Protein AF-A0A8D8FQV6-F1 (afdb_monomer_lite)

Radius of gyration: 45.79 Å; chains: 1; bounding box: 88×71×132 Å

Sequence (223 aa):
MMVTGAILDDPDGSGSPSPAPSSCGSTSSTPKREHPSPTEQEISVGKPPAKPTPNEPGLDPQNPRLLSSLYNFLVIVSIFLVGFAAFRNTLTWHLQRFWGASGDFWQAHWDRFIDFTGEDPATLWVLSTTIFTIFVYWFFGGIYTVFDLTCKPACIRRYKMQPGTNEPVDRTRLAKVIAQVLMNQTVIGIPMAVFMYQAMRFRGLNDLRELPTFHWVLAELAF

Structure (mmCIF, N/CA/C/O backbone):
data_AF-A0A8D8FQV6-F1
#
_entry.id   AF-A0A8D8FQV6-F1
#
loop_
_atom_site.group_PDB
_atom_site.id
_atom_site.type_symbol
_atom_site.label_atom_id
_atom_site.label_alt_id
_atom_site.label_comp_id
_atom_site.label_asym_id
_atom_site.label_entity_id
_atom_site.label_seq_id
_atom_site.pdbx_PDB_ins_code
_atom_site.Cartn_x
_atom_site.Cartn_y
_atom_site.Cartn_z
_atom_site.occupancy
_atom_site.B_iso_or_equiv
_atom_site.auth_seq_id
_atom_site.auth_comp_id
_atom_site.auth_asym_id
_atom_site.auth_atom_id
_atom_site.pdbx_PDB_model_num
ATOM 1 N N . MET A 1 1 ? 37.335 29.876 46.971 1.00 40.28 1 MET A N 1
ATOM 2 C CA . MET A 1 1 ? 38.414 2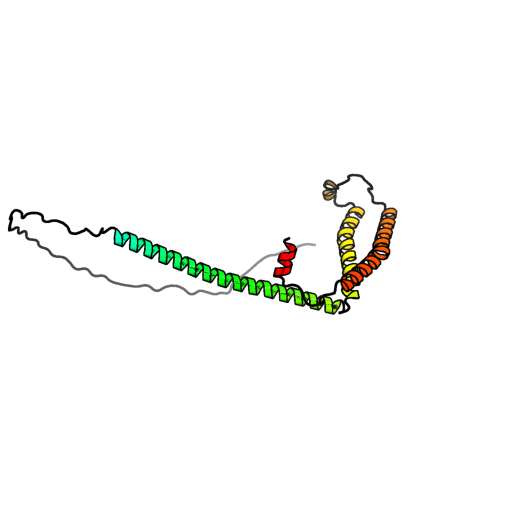9.533 46.016 1.00 40.28 1 MET A CA 1
ATOM 3 C C . MET A 1 1 ? 37.733 29.356 44.659 1.00 40.28 1 MET A C 1
ATOM 5 O O . MET A 1 1 ? 36.733 28.655 44.642 1.00 40.28 1 MET A O 1
ATOM 9 N N . MET A 1 2 ? 37.961 30.202 43.641 1.00 37.91 2 MET A N 1
ATOM 10 C CA . MET A 1 2 ? 39.208 30.483 42.868 1.00 37.91 2 MET A CA 1
ATOM 11 C C . MET A 1 2 ? 39.451 29.375 41.805 1.00 37.91 2 MET A C 1
ATOM 13 O O . MET A 1 2 ? 39.312 28.219 42.182 1.00 37.91 2 MET A O 1
ATOM 17 N N . VAL A 1 3 ? 39.614 29.597 40.478 1.00 36.97 3 VAL A N 1
ATOM 18 C CA . VAL A 1 3 ? 40.472 30.524 39.662 1.00 36.97 3 VAL A CA 1
ATOM 19 C C . VAL A 1 3 ? 41.934 30.028 39.614 1.00 36.97 3 VAL A C 1
ATOM 21 O O . VAL A 1 3 ? 42.458 29.755 40.688 1.00 36.97 3 VAL A O 1
ATOM 24 N N . THR A 1 4 ? 42.656 29.872 38.483 1.00 36.03 4 THR A N 1
ATOM 25 C CA . THR A 1 4 ? 42.509 30.203 37.018 1.00 36.03 4 THR A CA 1
ATOM 26 C C . THR A 1 4 ? 42.822 28.948 36.138 1.00 36.03 4 THR A C 1
ATOM 28 O O . THR A 1 4 ? 43.033 27.882 36.702 1.00 36.03 4 THR A O 1
ATOM 31 N N . GLY A 1 5 ? 42.886 28.921 34.787 1.00 35.47 5 GLY A N 1
ATOM 32 C CA . GLY A 1 5 ? 42.559 29.904 33.727 1.00 35.47 5 GLY A CA 1
ATOM 33 C C . GLY A 1 5 ? 43.711 30.335 32.775 1.00 35.47 5 GLY A C 1
ATOM 34 O O . GLY A 1 5 ? 44.211 31.441 32.949 1.00 35.47 5 GLY A O 1
ATOM 35 N N . ALA A 1 6 ? 44.086 29.517 31.771 1.00 37.53 6 ALA A N 1
ATOM 36 C CA . ALA A 1 6 ? 45.013 29.804 30.637 1.00 37.53 6 ALA A CA 1
ATOM 37 C C . ALA A 1 6 ? 44.835 28.721 29.523 1.00 37.53 6 ALA A C 1
ATOM 39 O O . ALA A 1 6 ? 44.317 27.659 29.866 1.00 37.53 6 ALA A O 1
ATOM 40 N N . ILE A 1 7 ? 45.105 28.853 28.205 1.00 39.28 7 ILE A N 1
ATOM 41 C CA . ILE A 1 7 ? 45.823 29.807 27.303 1.00 39.28 7 ILE A CA 1
ATOM 42 C C . ILE A 1 7 ? 47.330 29.501 27.066 1.00 39.28 7 ILE A C 1
ATOM 44 O O . ILE A 1 7 ? 48.019 29.103 28.000 1.00 39.28 7 ILE A O 1
ATOM 48 N N . LEU A 1 8 ? 47.788 29.753 25.819 1.00 41.66 8 LEU A N 1
ATOM 49 C CA . LEU A 1 8 ? 49.068 29.440 25.130 1.00 41.66 8 LEU A CA 1
ATOM 50 C C . LEU A 1 8 ? 49.178 27.990 24.592 1.00 41.66 8 LEU A C 1
ATOM 52 O O . LEU A 1 8 ? 48.755 27.064 25.280 1.00 41.66 8 LEU A O 1
ATOM 56 N N . ASP A 1 9 ? 49.480 27.725 23.304 1.00 35.62 9 ASP A N 1
ATOM 57 C CA . ASP A 1 9 ? 50.634 28.079 22.419 1.00 35.62 9 ASP A CA 1
ATOM 58 C C . ASP A 1 9 ? 51.898 27.232 22.778 1.00 35.62 9 ASP A C 1
ATOM 60 O O . ASP A 1 9 ? 52.107 26.936 23.952 1.00 35.62 9 ASP A O 1
ATOM 64 N N . ASP A 1 10 ? 52.780 26.749 21.880 1.00 45.38 10 ASP A N 1
ATOM 65 C CA . ASP A 1 10 ? 53.044 27.138 20.474 1.00 45.38 10 ASP A CA 1
ATOM 66 C C . ASP A 1 10 ? 53.423 25.932 19.516 1.00 45.38 10 ASP A C 1
ATOM 68 O O . ASP A 1 10 ? 52.547 25.085 19.329 1.00 45.38 10 ASP A O 1
ATOM 72 N N . PRO A 1 11 ? 54.619 25.754 18.880 1.00 52.97 11 PRO A N 1
ATOM 73 C CA . PRO A 1 11 ? 54.749 25.811 17.406 1.00 52.97 11 PRO A CA 1
ATOM 74 C C . PRO A 1 11 ? 55.390 24.596 16.662 1.00 52.97 11 PRO A C 1
ATOM 76 O O . PRO A 1 11 ? 55.858 23.629 17.259 1.00 52.97 11 PRO A O 1
ATOM 79 N N . ASP A 1 12 ? 55.521 24.774 15.332 1.00 36.44 12 ASP A N 1
ATOM 80 C CA . ASP A 1 12 ? 56.576 24.274 14.410 1.00 36.44 12 ASP A CA 1
ATOM 81 C C . ASP A 1 12 ? 56.602 22.825 13.854 1.00 36.44 12 ASP A C 1
ATOM 83 O O . ASP A 1 12 ? 56.152 21.858 14.461 1.00 36.44 12 ASP A O 1
ATOM 87 N N . GLY A 1 13 ? 57.212 22.695 12.656 1.00 37.16 13 GLY A N 1
ATOM 88 C CA . GLY A 1 13 ? 57.553 21.426 11.972 1.00 37.16 13 GLY A CA 1
ATOM 89 C C . GLY A 1 13 ? 56.746 21.139 10.690 1.00 37.16 13 GLY A C 1
ATOM 90 O O . GLY A 1 13 ? 55.826 20.333 10.709 1.00 37.16 13 GLY A O 1
ATOM 91 N N . SER A 1 14 ? 56.905 21.900 9.598 1.00 38.16 14 SER A N 1
ATOM 92 C CA . SER A 1 14 ? 57.911 21.708 8.521 1.00 38.16 14 SER A CA 1
ATOM 93 C C . SER A 1 14 ? 57.764 20.398 7.707 1.00 38.16 14 SER A C 1
ATOM 95 O O . SER A 1 14 ? 57.524 19.330 8.254 1.00 38.16 14 SER A O 1
ATOM 97 N N . GLY A 1 15 ? 57.887 20.382 6.374 1.00 34.19 15 GLY A N 1
ATOM 98 C CA . GLY A 1 15 ? 58.073 21.453 5.381 1.00 34.19 15 GLY A CA 1
ATOM 99 C C . GLY A 1 15 ? 57.537 20.983 4.012 1.00 34.19 15 GLY A C 1
ATOM 100 O O . GLY A 1 15 ? 57.241 19.808 3.839 1.00 34.19 15 GLY A O 1
ATOM 101 N N . SER A 1 16 ? 57.272 21.841 3.028 1.00 46.06 16 SER A N 1
ATOM 102 C CA . SER A 1 16 ? 58.219 22.607 2.189 1.00 46.06 16 SER A CA 1
ATOM 103 C C . SER A 1 16 ? 58.037 22.180 0.713 1.00 46.06 16 SER A C 1
ATOM 105 O O . SER A 1 16 ? 57.438 21.135 0.461 1.00 46.06 16 SER A O 1
ATOM 107 N N . PRO A 1 17 ? 58.421 23.006 -0.280 1.00 50.81 17 PRO A N 1
ATOM 108 C CA . PRO A 1 17 ? 57.677 23.060 -1.542 1.00 50.81 17 PRO A CA 1
ATOM 109 C C . PRO A 1 17 ? 58.376 22.373 -2.727 1.00 50.81 17 PRO A C 1
ATOM 111 O O . PRO A 1 17 ? 59.484 21.852 -2.624 1.00 50.81 17 PRO A O 1
ATOM 114 N N . SER A 1 18 ? 57.751 22.442 -3.906 1.00 37.38 18 SER A N 1
ATOM 115 C CA . SER A 1 18 ? 58.441 22.272 -5.191 1.00 37.38 18 SER A CA 1
ATOM 116 C C . SER A 1 18 ? 57.922 23.256 -6.249 1.00 37.38 18 SER A C 1
ATOM 118 O O . SER A 1 18 ? 56.789 23.725 -6.113 1.00 37.38 18 SER A O 1
ATOM 120 N N . PRO A 1 19 ? 58.744 23.645 -7.247 1.00 45.31 19 PRO A N 1
ATOM 121 C CA . PRO A 1 19 ? 58.607 24.967 -7.852 1.00 45.31 19 PRO A CA 1
ATOM 122 C C . PRO A 1 19 ? 58.506 24.957 -9.393 1.00 45.31 19 PRO A C 1
ATOM 124 O O . PRO A 1 19 ? 58.661 23.937 -10.060 1.00 45.31 19 PRO A O 1
ATOM 127 N N . ALA A 1 20 ? 58.308 26.145 -9.965 1.00 44.22 20 ALA A N 1
ATOM 128 C CA . ALA A 1 20 ? 58.740 26.469 -11.330 1.00 44.22 20 ALA A CA 1
ATOM 129 C C . ALA A 1 20 ? 60.285 26.691 -11.354 1.00 44.22 20 ALA A C 1
ATOM 131 O O . ALA A 1 20 ? 60.877 26.740 -10.273 1.00 44.22 20 ALA A O 1
ATOM 132 N N . PRO A 1 21 ? 60.971 26.908 -12.501 1.00 55.75 21 PRO A N 1
ATOM 133 C CA . PRO A 1 21 ? 60.459 27.083 -13.865 1.00 55.75 21 PRO A CA 1
ATOM 134 C C . PRO A 1 21 ? 61.246 26.288 -14.937 1.00 55.75 21 PRO A C 1
ATOM 136 O O . PRO A 1 21 ? 62.153 25.517 -14.642 1.00 55.75 21 PRO A O 1
ATOM 139 N N . SER A 1 22 ? 60.976 26.564 -16.215 1.00 36.09 22 SER A N 1
ATOM 140 C CA . SER A 1 22 ? 62.019 26.586 -17.257 1.00 36.09 22 SER A CA 1
ATOM 141 C C . SER A 1 22 ? 61.668 27.612 -18.346 1.00 36.09 22 SER A C 1
ATOM 143 O O . SER A 1 22 ? 60.501 27.958 -18.530 1.00 36.09 22 SER A O 1
ATOM 145 N N . SER A 1 23 ? 62.688 28.177 -18.995 1.00 35.12 23 SER A N 1
ATOM 146 C CA . SER A 1 23 ? 62.587 29.279 -19.966 1.00 35.12 23 SER A CA 1
ATOM 147 C C . SER A 1 23 ? 63.670 29.151 -21.059 1.00 35.12 23 SER A C 1
ATOM 149 O O . SER A 1 23 ? 64.340 28.122 -21.119 1.00 35.12 23 SER A O 1
ATOM 151 N N . CYS A 1 24 ? 63.840 30.196 -21.891 1.00 29.34 24 CYS A N 1
ATOM 152 C CA . CYS A 1 24 ? 64.585 30.236 -23.170 1.00 29.34 24 CYS A CA 1
ATOM 153 C C . CYS A 1 24 ? 63.812 29.583 -24.338 1.00 29.34 24 CYS A C 1
ATOM 155 O O . CYS A 1 24 ? 63.027 28.667 -24.131 1.00 29.34 24 CYS A O 1
ATOM 157 N N . GLY A 1 25 ? 63.936 30.018 -25.596 1.00 29.38 25 GLY A N 1
ATOM 158 C CA . GLY A 1 25 ? 64.897 30.935 -26.242 1.00 29.38 25 GLY A CA 1
ATOM 159 C C . GLY A 1 25 ? 65.331 30.309 -27.585 1.00 29.38 25 GLY A C 1
ATOM 160 O O . GLY A 1 25 ? 65.275 29.092 -27.710 1.00 29.38 25 GLY A O 1
ATOM 161 N N . SER A 1 26 ? 65.732 31.014 -28.646 1.00 33.22 26 SER A N 1
ATOM 162 C CA . SER A 1 26 ? 66.095 32.432 -28.826 1.00 33.22 26 SER A CA 1
ATOM 163 C C . SER A 1 26 ? 66.052 32.803 -30.331 1.00 33.22 26 SER A C 1
ATOM 165 O O . SER A 1 26 ? 65.791 31.936 -31.156 1.00 33.22 26 SER A O 1
ATOM 167 N N . THR A 1 27 ? 66.399 34.056 -30.686 1.00 30.81 27 THR A N 1
ATOM 168 C CA . THR A 1 27 ? 66.979 34.504 -31.992 1.00 30.81 27 THR A CA 1
ATOM 169 C C . THR A 1 27 ? 66.240 34.143 -33.306 1.00 30.81 27 THR A C 1
ATOM 171 O O . THR A 1 27 ? 66.218 32.993 -33.717 1.00 30.81 27 THR A O 1
ATOM 174 N N . SER A 1 28 ? 65.587 35.058 -34.037 1.00 32.31 28 SER A N 1
ATOM 175 C CA . SER A 1 28 ? 66.088 36.250 -34.772 1.00 32.31 28 SER A CA 1
ATOM 176 C C . SER A 1 28 ? 66.861 35.980 -36.079 1.00 32.31 28 SER A C 1
ATOM 178 O O . SER A 1 28 ? 67.975 35.465 -36.036 1.00 32.31 28 SER A O 1
ATOM 180 N N . SER A 1 29 ? 66.364 36.491 -37.214 1.00 34.41 29 SER A N 1
ATOM 181 C CA . SER A 1 29 ? 67.170 37.235 -38.211 1.00 34.41 29 SER A CA 1
ATOM 182 C C . SER A 1 29 ? 66.314 37.793 -39.362 1.00 34.41 29 SER A C 1
ATOM 184 O O . SER A 1 29 ? 65.344 37.175 -39.789 1.00 34.41 29 SER A O 1
ATOM 186 N N . THR A 1 30 ? 66.713 38.959 -39.882 1.00 38.25 30 THR A N 1
ATOM 187 C CA . THR A 1 30 ? 66.175 39.582 -41.105 1.00 38.25 30 THR A CA 1
ATOM 188 C C . THR A 1 30 ? 67.346 40.015 -41.988 1.00 38.25 30 THR A C 1
ATOM 190 O O . THR A 1 30 ? 68.279 40.641 -41.482 1.00 38.25 30 THR A O 1
ATOM 193 N N . PRO A 1 31 ? 67.299 39.751 -43.302 1.00 43.22 31 PRO A N 1
ATOM 194 C CA . PRO A 1 31 ? 67.762 40.731 -44.300 1.00 43.22 31 PRO A CA 1
ATOM 195 C C . PRO A 1 31 ? 66.613 41.088 -45.275 1.00 43.22 31 PRO A C 1
ATOM 197 O O . PRO A 1 31 ? 65.831 40.226 -45.652 1.00 43.22 31 PRO A O 1
ATOM 200 N N . LYS A 1 32 ? 66.338 42.361 -45.598 1.00 31.64 32 LYS A N 1
ATOM 201 C CA . LYS A 1 32 ? 67.131 43.284 -46.447 1.00 31.64 32 LYS A CA 1
ATOM 202 C C . LYS A 1 32 ? 67.082 42.833 -47.929 1.00 31.64 32 LYS A C 1
ATOM 204 O O . LYS A 1 32 ? 67.840 41.952 -48.301 1.00 31.64 32 LYS A O 1
ATOM 209 N N . ARG A 1 33 ? 66.081 43.233 -48.733 1.00 35.75 33 ARG A N 1
ATOM 210 C CA . ARG A 1 33 ? 65.780 44.573 -49.322 1.00 35.75 33 ARG A CA 1
ATOM 211 C C . ARG A 1 33 ? 66.615 44.872 -50.573 1.00 35.75 33 ARG A C 1
ATOM 213 O O . ARG A 1 33 ? 67.748 45.305 -50.407 1.00 35.75 33 ARG A O 1
ATOM 220 N N . GLU A 1 34 ? 65.988 44.847 -51.756 1.00 29.67 34 GLU A N 1
ATOM 221 C CA . GLU A 1 34 ? 66.308 45.792 -52.843 1.00 29.67 34 GLU A CA 1
ATOM 222 C C . GLU A 1 34 ? 65.187 45.946 -53.896 1.00 29.67 34 GLU A C 1
ATOM 224 O O . GLU A 1 34 ? 64.190 45.227 -53.870 1.00 29.67 34 GLU A O 1
ATOM 229 N N . HIS A 1 35 ? 65.333 46.965 -54.748 1.00 35.72 35 HIS A N 1
ATOM 230 C CA . HIS A 1 35 ? 64.436 47.415 -55.834 1.00 35.72 35 HIS A CA 1
ATOM 231 C C . HIS A 1 35 ? 65.187 47.197 -57.182 1.00 35.72 35 HIS A C 1
ATOM 233 O O . HIS A 1 35 ? 66.391 46.939 -57.116 1.00 35.72 35 HIS A O 1
ATOM 239 N N . PRO A 1 36 ? 64.574 47.288 -58.387 1.00 41.97 36 PRO A N 1
ATOM 240 C CA . PRO A 1 36 ? 63.933 48.516 -58.881 1.00 41.97 36 PRO A CA 1
ATOM 241 C C . PRO A 1 36 ? 62.647 48.282 -59.712 1.00 41.97 36 PRO A C 1
ATOM 243 O O . PRO A 1 36 ? 62.129 47.173 -59.794 1.00 41.97 36 PRO A O 1
ATOM 246 N N . SER A 1 37 ? 62.117 49.356 -60.304 1.00 34.22 37 SER A N 1
ATOM 247 C CA . SER A 1 37 ? 61.181 49.319 -61.443 1.00 34.22 37 SER A CA 1
ATOM 248 C C . SER A 1 37 ? 61.975 49.456 -62.757 1.00 34.22 37 SER A C 1
ATOM 250 O O . SER A 1 37 ? 63.126 49.901 -62.715 1.00 34.22 37 SER A O 1
ATOM 252 N N . PRO A 1 38 ? 61.391 49.104 -63.915 1.00 43.00 38 PRO A N 1
ATOM 253 C CA . PRO A 1 38 ? 61.038 50.210 -64.813 1.00 43.00 38 PRO A CA 1
ATOM 254 C C . PRO A 1 38 ? 59.663 50.077 -65.491 1.00 43.00 38 PRO A C 1
ATOM 256 O O . PRO A 1 38 ? 59.042 49.016 -65.522 1.00 43.00 38 PRO A O 1
ATOM 259 N N . THR A 1 39 ? 59.215 51.201 -66.049 1.00 35.44 39 THR A N 1
ATOM 260 C CA . THR A 1 39 ? 58.063 51.333 -66.949 1.00 35.44 39 THR A CA 1
ATOM 261 C C . THR A 1 39 ? 58.392 50.813 -68.344 1.00 35.44 39 THR A C 1
ATOM 263 O O . THR A 1 39 ? 59.415 51.210 -68.891 1.00 35.44 39 THR A O 1
ATOM 266 N N . GLU A 1 40 ? 57.459 50.106 -68.983 1.00 33.12 40 GLU A N 1
ATOM 267 C CA . GLU A 1 40 ? 57.274 50.213 -70.435 1.00 33.12 40 GLU A CA 1
ATOM 268 C C . GLU A 1 40 ? 55.803 49.984 -70.817 1.00 33.12 40 GLU A C 1
ATOM 270 O O . GLU A 1 40 ? 55.112 49.149 -70.231 1.00 33.12 40 GLU A O 1
ATOM 275 N N . GLN A 1 41 ? 55.307 50.777 -71.769 1.00 34.03 41 GLN A N 1
ATOM 276 C CA . GLN A 1 41 ? 54.004 50.602 -72.412 1.00 34.03 41 GLN A CA 1
ATOM 277 C C . GLN A 1 41 ? 54.260 50.327 -73.891 1.00 34.03 41 GLN A C 1
ATOM 279 O O . GLN A 1 41 ? 54.971 51.106 -74.519 1.00 34.03 41 GLN A O 1
ATOM 284 N N . GLU A 1 42 ? 53.599 49.333 -74.481 1.00 32.03 42 GLU A N 1
ATOM 285 C CA . GLU A 1 42 ? 53.399 49.333 -75.933 1.00 32.03 42 GLU A CA 1
ATOM 286 C C . GLU A 1 42 ? 52.012 48.814 -76.329 1.00 32.03 42 GLU A C 1
ATOM 288 O O . GLU A 1 42 ? 51.279 48.246 -75.517 1.00 32.03 42 GLU A O 1
ATOM 293 N N . ILE A 1 43 ? 51.605 49.123 -77.563 1.00 40.09 43 ILE A N 1
ATOM 294 C CA . ILE A 1 43 ? 50.199 49.204 -77.974 1.00 40.09 43 ILE A CA 1
ATOM 295 C C . ILE A 1 43 ? 49.938 48.270 -79.158 1.00 40.09 43 ILE A C 1
ATOM 297 O O . ILE A 1 43 ? 50.398 48.520 -80.269 1.00 40.09 43 ILE A O 1
ATOM 301 N N . SER A 1 44 ? 49.131 47.226 -78.950 1.00 31.59 44 SER A N 1
ATOM 302 C CA . SER A 1 44 ? 48.627 46.352 -80.020 1.00 31.59 44 SER A CA 1
ATOM 303 C C . SER A 1 44 ? 47.421 45.535 -79.528 1.00 31.59 44 SER A C 1
ATOM 305 O O . SER A 1 44 ? 47.465 45.008 -78.422 1.00 31.59 44 SER A O 1
ATOM 307 N N . VAL A 1 45 ? 46.304 45.381 -80.249 1.00 38.44 45 VAL A N 1
ATOM 308 C CA . VAL A 1 45 ? 45.827 46.067 -81.466 1.00 38.44 45 VAL A CA 1
ATOM 309 C C . VAL A 1 45 ? 44.292 46.130 -81.402 1.00 38.44 45 VAL A C 1
ATOM 311 O O . VAL A 1 45 ? 43.650 45.198 -80.920 1.00 38.44 45 VAL A O 1
ATOM 314 N N . GLY A 1 46 ? 43.678 47.203 -81.908 1.00 40.50 46 GLY A N 1
ATOM 315 C CA . GLY A 1 46 ? 42.216 47.295 -82.018 1.00 40.50 46 GLY A CA 1
ATOM 316 C C . GLY A 1 46 ? 41.690 46.733 -83.343 1.00 40.50 46 GLY A C 1
ATOM 317 O O . GLY A 1 46 ? 42.189 47.105 -84.405 1.00 40.50 46 GLY A O 1
ATOM 318 N N . LYS A 1 47 ? 40.640 45.897 -83.311 1.00 34.12 47 LYS A N 1
ATOM 319 C CA . LYS A 1 47 ? 39.849 45.547 -84.507 1.00 34.12 47 LYS A CA 1
ATOM 320 C C . LYS A 1 47 ? 38.341 45.440 -84.175 1.00 34.12 47 LYS A C 1
ATOM 322 O O . LYS A 1 47 ? 38.008 44.804 -83.177 1.00 34.12 47 LYS A O 1
ATOM 327 N N . PRO A 1 48 ? 37.440 46.082 -84.952 1.00 46.06 48 PRO A N 1
ATOM 328 C CA . PRO A 1 48 ? 36.011 46.233 -84.621 1.00 46.06 48 PRO A CA 1
ATOM 329 C C . PRO A 1 48 ? 35.149 45.000 -85.023 1.00 46.06 48 PRO A C 1
ATOM 331 O O . PRO A 1 48 ? 35.691 44.043 -85.579 1.00 46.06 48 PRO A O 1
ATOM 334 N N . PRO A 1 49 ? 33.837 44.956 -84.687 1.00 52.72 49 PRO A N 1
ATOM 335 C CA . PRO A 1 49 ? 33.177 43.717 -84.253 1.00 52.72 49 PRO A CA 1
ATOM 336 C C . PRO A 1 49 ? 32.551 42.853 -85.359 1.00 52.72 49 PRO A C 1
ATOM 338 O O . PRO A 1 49 ? 32.214 43.325 -86.445 1.00 52.72 49 PRO A O 1
ATOM 341 N N . ALA A 1 50 ? 32.299 41.585 -85.015 1.00 39.28 50 ALA A N 1
ATOM 342 C CA . ALA A 1 50 ? 31.487 40.640 -85.782 1.00 39.28 50 ALA A CA 1
ATOM 343 C C . ALA A 1 50 ? 30.102 40.413 -85.131 1.00 39.28 50 ALA A C 1
ATOM 345 O O . ALA A 1 50 ? 29.907 40.678 -83.946 1.00 39.28 50 ALA A O 1
ATOM 346 N N . LYS A 1 51 ? 29.130 39.971 -85.940 1.00 38.22 51 LYS A N 1
ATOM 347 C CA . LYS A 1 51 ? 27.687 39.917 -85.622 1.00 38.22 51 LYS A CA 1
ATOM 348 C C . LYS A 1 51 ? 27.308 38.961 -84.472 1.00 38.22 51 LYS A C 1
ATOM 350 O O . LYS A 1 51 ? 27.999 37.968 -84.265 1.00 38.22 51 LYS A O 1
ATOM 355 N N . PRO A 1 52 ? 26.154 39.188 -83.808 1.00 56.78 52 PRO A N 1
ATOM 356 C CA . PRO A 1 52 ? 25.565 38.218 -82.888 1.00 56.78 52 PRO A CA 1
ATOM 357 C C . PRO A 1 52 ? 24.962 37.015 -83.631 1.00 56.78 52 PRO A C 1
ATOM 359 O O . PRO A 1 52 ? 24.371 37.166 -84.703 1.00 56.78 52 PRO A O 1
ATOM 362 N N . THR A 1 53 ? 25.020 35.843 -82.999 1.00 46.09 53 THR A N 1
ATOM 363 C CA . THR A 1 53 ? 24.207 34.657 -83.323 1.00 46.09 53 THR A CA 1
ATOM 364 C C . THR A 1 53 ? 23.603 34.076 -82.036 1.00 46.09 53 THR A C 1
ATOM 366 O O . THR A 1 53 ? 24.207 34.256 -80.978 1.00 46.09 53 THR A O 1
ATOM 369 N N . PRO A 1 54 ? 22.414 33.441 -82.076 1.00 59.28 54 PRO A N 1
ATOM 370 C CA . PRO A 1 54 ? 21.592 33.262 -80.878 1.00 59.28 54 PRO A CA 1
ATOM 371 C C . PRO A 1 54 ? 21.503 31.806 -80.380 1.00 59.28 54 PRO A C 1
ATOM 373 O O . PRO A 1 54 ? 21.861 30.873 -81.091 1.00 59.28 54 PRO A O 1
ATOM 376 N N . ASN A 1 55 ? 20.888 31.645 -79.201 1.00 51.03 55 ASN A N 1
ATOM 377 C CA . ASN A 1 55 ? 20.357 30.392 -78.639 1.00 51.03 55 ASN A CA 1
ATOM 378 C C . ASN A 1 55 ? 21.370 29.366 -78.091 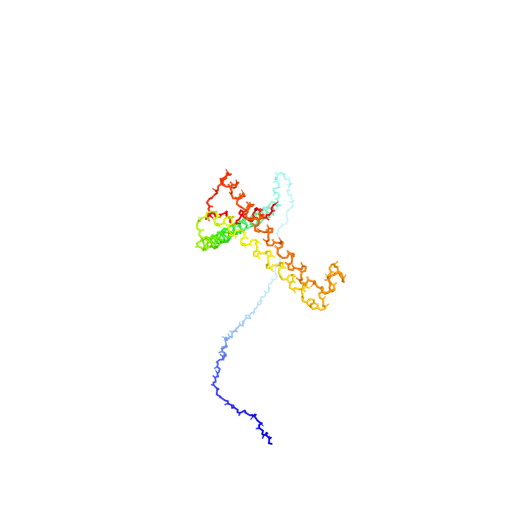1.00 51.03 55 ASN A C 1
ATOM 380 O O . ASN A 1 55 ? 21.358 28.207 -78.494 1.00 51.03 55 ASN A O 1
ATOM 384 N N . GLU A 1 56 ? 22.119 29.751 -77.057 1.00 48.66 56 GLU A N 1
ATOM 385 C CA . GLU A 1 56 ? 22.414 28.821 -75.954 1.00 48.66 56 GLU A CA 1
ATOM 386 C C . GLU A 1 56 ? 21.304 28.975 -74.892 1.00 48.66 56 GLU A C 1
ATOM 388 O O . GLU A 1 56 ? 21.056 30.106 -74.453 1.00 48.66 56 GLU A O 1
ATOM 393 N N . PRO A 1 57 ? 20.610 27.904 -74.462 1.00 46.81 57 PRO A N 1
ATOM 394 C CA . PRO A 1 57 ? 19.690 27.973 -73.333 1.00 46.81 57 PRO A CA 1
ATOM 395 C C . PRO A 1 57 ? 20.509 28.074 -72.041 1.00 46.81 57 PRO A C 1
ATOM 397 O O . PRO A 1 57 ? 20.961 27.067 -71.499 1.00 46.81 57 PRO A O 1
ATOM 400 N N . GLY A 1 58 ? 20.728 29.303 -71.566 1.00 44.62 58 GLY A N 1
ATOM 401 C CA . GLY A 1 58 ? 21.538 29.579 -70.381 1.00 44.62 58 GLY A CA 1
ATOM 402 C C . GLY A 1 58 ? 21.045 28.808 -69.156 1.00 44.62 58 GLY A C 1
ATOM 403 O O . GLY A 1 58 ? 20.041 29.174 -68.553 1.00 44.62 58 GLY A O 1
ATOM 404 N N . LEU A 1 59 ? 21.760 27.744 -68.786 1.00 54.28 59 LEU A N 1
ATOM 405 C CA . LEU A 1 59 ? 21.446 26.948 -67.607 1.00 54.28 59 LEU A CA 1
ATOM 406 C C . LEU A 1 59 ? 21.798 27.773 -66.361 1.00 54.28 59 LEU A C 1
ATOM 408 O O . LEU A 1 59 ? 22.976 27.967 -66.058 1.00 54.28 59 LEU A O 1
ATOM 412 N N . ASP A 1 60 ? 20.784 28.300 -65.671 1.00 57.69 60 ASP A N 1
ATOM 413 C CA . ASP A 1 60 ? 20.978 29.341 -64.659 1.00 57.69 60 ASP A CA 1
ATOM 414 C C . ASP A 1 60 ? 22.041 28.972 -63.600 1.00 57.69 60 ASP A C 1
ATOM 416 O O . ASP A 1 60 ? 21.902 27.949 -62.909 1.00 57.69 60 ASP A O 1
ATOM 420 N N . PRO A 1 61 ? 23.048 29.839 -63.348 1.00 57.06 61 PRO A N 1
ATOM 421 C CA . PRO A 1 61 ? 24.058 29.634 -62.302 1.00 57.06 61 PRO A CA 1
ATOM 422 C C . PRO A 1 61 ? 23.491 29.755 -60.869 1.00 57.06 61 PRO A C 1
ATOM 424 O O . PRO A 1 61 ? 24.235 29.777 -59.888 1.00 57.06 61 PRO A O 1
ATOM 427 N N . GLN A 1 62 ? 22.163 29.804 -60.729 1.00 56.09 62 GLN A N 1
ATOM 428 C CA . GLN A 1 62 ? 21.424 29.714 -59.472 1.00 56.09 62 GLN A CA 1
ATOM 429 C C . GLN A 1 62 ? 21.423 28.282 -58.896 1.00 56.09 62 GLN A C 1
ATOM 431 O O . GLN A 1 62 ? 21.481 28.110 -57.675 1.00 56.09 62 GLN A O 1
ATOM 436 N N . ASN A 1 63 ? 21.436 27.259 -59.761 1.00 63.72 63 ASN A N 1
ATOM 437 C CA . ASN A 1 63 ? 21.382 25.837 -59.397 1.00 63.72 63 ASN A CA 1
ATOM 438 C C . ASN A 1 63 ? 22.381 25.379 -58.305 1.00 63.72 63 ASN A C 1
ATOM 440 O O . ASN A 1 63 ? 21.932 24.760 -57.336 1.00 63.72 63 ASN A O 1
ATOM 444 N N . PRO A 1 64 ? 23.698 25.686 -58.356 1.00 74.44 64 PRO A N 1
ATOM 445 C CA . PRO A 1 64 ? 24.639 25.232 -57.325 1.00 74.44 64 PRO A CA 1
ATOM 446 C C . PRO A 1 64 ? 24.315 25.759 -55.919 1.00 74.44 64 PRO A C 1
ATOM 448 O O . PRO A 1 64 ? 24.548 25.057 -54.939 1.00 74.44 64 PRO A O 1
ATOM 451 N N . ARG A 1 65 ? 23.732 26.961 -55.787 1.00 80.88 65 ARG A N 1
ATOM 452 C CA . ARG A 1 65 ? 23.353 27.511 -54.471 1.00 80.88 65 ARG A CA 1
ATOM 453 C C . ARG A 1 65 ? 22.193 26.735 -53.845 1.00 80.88 65 ARG A C 1
ATOM 455 O O . ARG A 1 65 ? 22.208 26.490 -52.640 1.00 80.88 65 ARG A O 1
ATOM 462 N N . LEU A 1 66 ? 21.223 26.323 -54.664 1.00 83.75 66 LEU A N 1
ATOM 463 C CA . LEU A 1 66 ? 20.093 25.503 -54.225 1.00 83.75 66 LEU A CA 1
ATOM 464 C C . LEU A 1 66 ? 20.554 24.093 -53.837 1.00 83.75 66 LEU A C 1
ATOM 466 O O . LEU A 1 66 ? 20.184 23.612 -52.770 1.00 83.75 66 LEU A O 1
ATOM 470 N N . LEU A 1 67 ? 21.430 23.470 -54.633 1.00 84.38 67 LEU A N 1
ATOM 471 C CA . LEU A 1 67 ? 21.992 22.151 -54.322 1.00 84.38 67 LEU A CA 1
ATOM 472 C C . LEU A 1 67 ? 22.812 22.152 -53.021 1.00 84.38 67 LEU A C 1
ATOM 474 O O . LEU A 1 67 ? 22.621 21.264 -52.194 1.00 84.38 67 LEU A O 1
ATOM 478 N N . SER A 1 68 ? 23.643 23.171 -52.774 1.00 88.38 68 SER A N 1
ATOM 479 C CA . SER A 1 68 ? 24.356 23.315 -51.492 1.00 88.38 68 SER A CA 1
ATOM 480 C C . SER A 1 68 ? 23.408 23.528 -50.306 1.00 88.38 68 SER A C 1
ATOM 482 O O . SER A 1 68 ? 23.643 22.994 -49.223 1.00 88.38 68 SER A O 1
ATOM 484 N N . SER A 1 69 ? 22.318 24.283 -50.491 1.00 91.00 69 SER A N 1
ATOM 485 C CA . SER A 1 69 ? 21.299 24.481 -49.451 1.00 91.00 69 SER A CA 1
ATOM 486 C C . SER A 1 69 ? 20.556 23.180 -49.126 1.00 91.00 69 SER A C 1
ATOM 488 O O . SER A 1 69 ? 20.424 22.836 -47.951 1.00 91.00 69 SER A O 1
ATOM 490 N N . LEU A 1 70 ? 20.156 22.418 -50.150 1.00 92.38 70 LEU A N 1
ATOM 491 C CA . LEU A 1 70 ? 19.521 21.106 -50.008 1.00 92.38 70 LEU A CA 1
ATOM 492 C C . LEU A 1 70 ? 20.459 20.080 -49.363 1.00 92.38 70 LEU A C 1
ATOM 494 O O . LEU A 1 70 ? 20.036 19.368 -48.459 1.00 92.38 70 LEU A O 1
ATOM 498 N N . TYR A 1 71 ? 21.733 20.033 -49.765 1.00 93.38 71 TYR A N 1
ATOM 499 C CA . TYR A 1 71 ? 22.738 19.166 -49.146 1.00 93.38 71 TYR A CA 1
ATOM 500 C C . TYR A 1 71 ? 22.889 19.466 -47.649 1.00 93.38 71 TYR A C 1
ATOM 502 O O . TYR A 1 71 ? 22.764 18.563 -46.824 1.00 93.38 71 TYR A O 1
ATOM 510 N N . ASN A 1 72 ? 23.065 20.739 -47.281 1.00 94.62 72 ASN A N 1
ATOM 511 C CA . ASN A 1 72 ? 23.176 21.145 -45.879 1.00 94.62 72 ASN A CA 1
ATOM 512 C C . ASN A 1 72 ? 21.901 20.814 -45.083 1.00 94.62 72 ASN A C 1
ATOM 514 O O . ASN A 1 72 ? 21.997 20.304 -43.969 1.00 94.62 72 ASN A O 1
ATOM 518 N N . PHE A 1 73 ? 20.713 21.037 -45.655 1.00 96.31 73 PHE A N 1
ATOM 519 C CA . PHE A 1 73 ? 19.441 20.656 -45.036 1.00 96.31 73 PHE A CA 1
ATOM 520 C C . PHE A 1 73 ? 19.337 19.139 -44.811 1.00 96.31 73 PHE A C 1
ATOM 522 O O . PHE A 1 73 ? 19.013 18.710 -43.706 1.00 96.31 73 PHE A O 1
ATOM 529 N N . LEU A 1 74 ? 19.667 18.322 -45.816 1.00 95.69 74 LEU A N 1
ATOM 530 C CA . LEU A 1 74 ? 19.638 16.860 -45.714 1.00 95.69 74 LEU A CA 1
ATOM 531 C C . LEU A 1 74 ? 20.655 16.331 -44.694 1.00 95.69 74 LEU A C 1
ATOM 533 O O . LEU A 1 74 ? 20.327 15.415 -43.942 1.00 95.69 74 LEU A O 1
ATOM 537 N N . VAL A 1 75 ? 21.850 16.925 -44.608 1.00 95.94 75 VAL A N 1
ATOM 538 C CA . VAL A 1 75 ? 22.849 16.602 -43.574 1.00 95.94 75 VAL A CA 1
ATOM 539 C C . VAL A 1 75 ? 22.320 16.943 -42.179 1.00 95.94 75 VAL A C 1
ATOM 541 O O . VAL A 1 75 ? 22.364 16.092 -41.292 1.00 95.94 75 VAL A O 1
ATOM 544 N N . ILE A 1 76 ? 21.755 18.140 -41.986 1.00 96.44 76 ILE A N 1
ATOM 545 C CA . ILE A 1 76 ? 21.156 18.564 -40.711 1.00 96.44 76 ILE A CA 1
ATOM 546 C C . ILE A 1 76 ? 20.022 17.612 -40.301 1.00 96.44 76 ILE A C 1
ATOM 548 O O . ILE A 1 76 ? 20.037 17.087 -39.188 1.00 96.44 76 ILE A O 1
ATOM 552 N N . VAL A 1 77 ? 19.075 17.329 -41.201 1.00 97.12 77 VAL A N 1
ATOM 553 C CA . VAL A 1 77 ? 17.957 16.403 -40.948 1.00 97.12 77 VAL A CA 1
ATOM 554 C C . VAL A 1 77 ? 18.461 14.993 -40.638 1.00 97.12 77 VAL A C 1
ATOM 556 O O . VAL A 1 77 ? 17.959 14.367 -39.708 1.00 97.12 77 VAL A O 1
ATOM 559 N N . SER A 1 78 ? 19.486 14.505 -41.340 1.00 95.50 78 SER A N 1
ATOM 560 C CA . SER A 1 78 ? 20.081 13.186 -41.075 1.00 95.50 78 SER A CA 1
ATOM 561 C C . SER A 1 78 ? 20.709 13.109 -39.681 1.00 95.50 78 SER A C 1
ATOM 563 O O . SER A 1 78 ? 20.479 12.139 -38.962 1.00 95.50 78 SER A O 1
ATOM 565 N N . ILE A 1 79 ? 21.442 14.145 -39.259 1.00 96.88 79 ILE A N 1
ATOM 566 C CA . ILE A 1 79 ? 22.027 14.229 -37.911 1.00 96.88 79 ILE A CA 1
ATOM 567 C C . ILE A 1 79 ? 20.924 14.273 -36.843 1.00 96.88 79 ILE A C 1
ATOM 569 O O . ILE A 1 79 ? 21.009 13.544 -35.855 1.00 96.88 79 ILE A O 1
ATOM 573 N N . PHE A 1 80 ? 19.857 15.055 -37.051 1.00 96.75 80 PHE A N 1
ATOM 574 C CA . PHE A 1 80 ? 18.708 15.081 -36.140 1.00 96.75 80 PHE A CA 1
ATOM 575 C C . PHE A 1 80 ? 17.978 13.733 -36.065 1.00 96.75 80 PHE A C 1
ATOM 577 O O . PHE A 1 80 ? 17.628 13.303 -34.968 1.00 96.75 80 PHE A O 1
ATOM 584 N N . LEU A 1 81 ? 17.780 13.036 -37.189 1.00 96.38 81 LEU A N 1
ATOM 585 C CA . LEU A 1 81 ? 17.142 11.716 -37.219 1.00 96.38 81 LEU A CA 1
ATOM 586 C C . LEU A 1 81 ? 17.986 10.652 -36.507 1.00 96.38 81 LEU A C 1
ATOM 588 O O . LEU A 1 81 ? 17.445 9.890 -35.707 1.00 96.38 81 LEU A O 1
ATOM 592 N N . VAL A 1 82 ? 19.304 10.623 -36.736 1.00 96.62 82 VAL A N 1
ATOM 593 C CA . VAL A 1 82 ? 20.226 9.706 -36.042 1.00 96.62 82 VAL A CA 1
ATOM 594 C C . VAL A 1 82 ? 20.288 10.022 -34.546 1.00 96.62 82 VAL A C 1
ATOM 596 O O . VAL A 1 82 ? 20.177 9.112 -33.726 1.00 96.62 82 VAL A O 1
ATOM 599 N N . GLY A 1 83 ? 20.384 11.302 -34.172 1.00 96.31 83 GLY A N 1
ATOM 600 C CA . GLY A 1 83 ? 20.361 11.740 -32.774 1.00 96.31 83 GLY A CA 1
ATOM 601 C C . GLY A 1 83 ? 19.050 11.389 -32.064 1.00 96.31 83 GLY A C 1
ATOM 602 O O . GLY A 1 83 ? 19.073 10.888 -30.942 1.00 96.31 83 GLY A O 1
ATOM 603 N N . PHE A 1 84 ? 17.905 11.568 -32.729 1.00 96.50 84 PHE A N 1
ATOM 604 C CA . PHE A 1 84 ? 16.590 11.197 -32.202 1.00 96.50 84 PHE A CA 1
ATOM 605 C C . PHE A 1 84 ? 16.409 9.677 -32.091 1.00 96.50 84 PHE A C 1
ATOM 607 O O . PHE A 1 84 ? 15.861 9.202 -31.097 1.00 96.50 84 PHE A O 1
ATOM 614 N N . ALA A 1 85 ? 16.901 8.899 -33.060 1.00 96.06 85 ALA A N 1
ATOM 615 C CA . ALA A 1 85 ? 16.890 7.438 -32.997 1.00 96.06 85 ALA A CA 1
ATOM 616 C C . ALA A 1 85 ? 17.765 6.913 -31.845 1.00 96.06 85 ALA A C 1
ATOM 618 O O . ALA A 1 85 ? 17.308 6.080 -31.062 1.00 96.06 85 ALA A O 1
ATOM 619 N N . ALA A 1 86 ? 18.979 7.451 -31.686 1.00 96.12 86 ALA A N 1
ATOM 620 C CA . ALA A 1 86 ? 19.868 7.126 -30.573 1.00 96.12 86 ALA A CA 1
ATOM 621 C C . ALA A 1 86 ? 19.251 7.517 -29.219 1.00 96.12 86 ALA A C 1
ATOM 623 O O . ALA A 1 86 ? 19.217 6.696 -28.304 1.00 96.12 86 ALA A O 1
ATOM 624 N N . PHE A 1 87 ? 18.687 8.726 -29.107 1.00 95.75 87 PHE A N 1
ATOM 625 C CA . PHE A 1 87 ? 17.974 9.173 -27.910 1.00 95.75 87 PHE A CA 1
ATOM 626 C C . PHE A 1 87 ? 16.796 8.254 -27.571 1.00 95.75 87 PHE A C 1
ATOM 628 O O . PHE A 1 87 ? 16.690 7.810 -26.430 1.00 95.75 87 PHE A O 1
ATOM 635 N N . ARG A 1 88 ? 15.946 7.907 -28.549 1.00 95.44 88 ARG A N 1
ATOM 636 C CA . ARG A 1 88 ? 14.830 6.972 -28.339 1.00 95.44 88 ARG A CA 1
ATOM 637 C C . ARG A 1 88 ? 15.310 5.598 -27.887 1.00 95.44 88 ARG A C 1
ATOM 639 O O . ARG A 1 88 ? 14.729 5.064 -26.955 1.00 95.44 88 ARG A O 1
ATOM 646 N N . ASN A 1 89 ? 16.361 5.049 -28.496 1.00 95.44 89 ASN A N 1
ATOM 647 C CA . ASN A 1 89 ? 16.912 3.751 -28.109 1.00 95.44 89 ASN A CA 1
ATOM 648 C C . ASN A 1 89 ? 17.425 3.761 -26.657 1.00 95.44 89 ASN A C 1
ATOM 650 O O . ASN A 1 89 ? 17.033 2.918 -25.851 1.00 95.44 89 ASN A O 1
ATOM 654 N N . THR A 1 90 ? 18.231 4.763 -26.301 1.00 95.94 90 THR A N 1
ATOM 655 C CA . THR A 1 90 ? 18.757 4.956 -24.941 1.00 95.94 90 THR A CA 1
ATOM 656 C C . T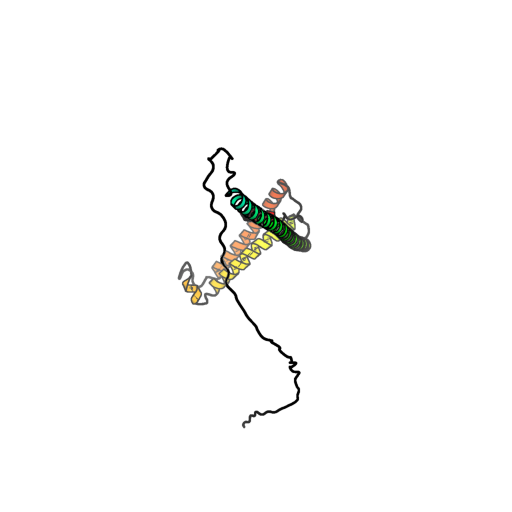HR A 1 90 ? 17.634 5.179 -23.924 1.00 95.94 90 THR A C 1
ATOM 658 O O . THR A 1 90 ? 17.630 4.554 -22.865 1.00 95.94 90 THR A O 1
ATOM 661 N N . LEU A 1 91 ? 16.632 6.002 -24.253 1.00 94.38 91 LEU A N 1
ATOM 662 C CA . LEU A 1 91 ? 15.460 6.238 -23.408 1.00 94.38 91 LEU A CA 1
ATOM 663 C C . LEU A 1 91 ? 14.642 4.954 -23.203 1.00 94.38 91 LEU A C 1
ATOM 665 O O . LEU A 1 91 ? 14.274 4.648 -22.072 1.00 94.38 91 LEU A O 1
ATOM 669 N N . THR A 1 92 ? 14.389 4.178 -24.263 1.00 93.38 92 THR A N 1
ATOM 670 C CA . THR A 1 92 ? 13.692 2.886 -24.170 1.00 93.38 92 THR A CA 1
ATOM 671 C C . THR A 1 92 ? 14.451 1.911 -23.273 1.00 93.38 92 THR A C 1
ATOM 673 O O . THR A 1 92 ? 13.828 1.312 -22.400 1.00 93.38 92 THR A O 1
ATOM 676 N N . TRP A 1 93 ? 15.778 1.812 -23.408 1.00 94.94 93 TRP A N 1
ATOM 677 C CA . TRP A 1 93 ? 16.608 0.965 -22.547 1.00 94.94 93 TRP A CA 1
ATOM 678 C C . TRP A 1 93 ? 16.552 1.389 -21.071 1.00 94.94 93 TRP A C 1
ATOM 680 O O . TRP A 1 93 ? 16.320 0.550 -20.200 1.00 94.94 93 TRP A O 1
ATOM 690 N N . HIS A 1 94 ? 16.693 2.687 -20.775 1.00 94.56 94 HIS A N 1
ATOM 691 C CA . HIS A 1 94 ? 16.595 3.196 -19.403 1.00 94.56 94 HIS A CA 1
ATOM 692 C C . HIS A 1 94 ? 15.209 2.959 -18.793 1.00 94.56 94 HIS A C 1
ATOM 694 O O . HIS A 1 94 ? 15.131 2.507 -17.653 1.00 94.56 94 HIS A O 1
ATOM 700 N N . LEU A 1 95 ? 14.126 3.209 -19.540 1.00 92.88 95 LEU A N 1
ATOM 701 C CA . LEU A 1 95 ? 12.763 2.944 -19.072 1.00 92.88 95 LEU A CA 1
ATOM 702 C C . LEU A 1 95 ? 12.544 1.448 -18.827 1.00 92.88 95 LEU A C 1
ATOM 704 O O . LEU A 1 95 ? 12.093 1.083 -17.751 1.00 92.88 95 LEU A O 1
ATOM 708 N N . GLN A 1 96 ? 12.912 0.573 -19.768 1.00 91.62 96 GLN A N 1
ATOM 709 C CA . GLN A 1 96 ? 12.813 -0.881 -19.589 1.00 91.62 96 GLN A CA 1
ATOM 710 C C . GLN A 1 96 ? 13.595 -1.358 -18.360 1.00 91.62 96 GLN A C 1
ATOM 712 O O . GLN A 1 96 ? 13.068 -2.133 -17.562 1.00 91.62 96 GLN A O 1
ATOM 717 N N . ARG A 1 97 ? 14.827 -0.866 -18.163 1.00 92.69 97 ARG A N 1
ATOM 718 C CA . ARG A 1 97 ? 15.653 -1.249 -17.013 1.00 92.69 97 ARG A CA 1
ATOM 719 C C . ARG A 1 97 ? 15.093 -0.726 -15.689 1.00 92.69 97 ARG A C 1
ATOM 721 O O . ARG A 1 97 ? 15.150 -1.456 -14.702 1.00 92.69 97 ARG A O 1
ATOM 728 N N . PHE A 1 98 ? 14.545 0.489 -15.672 1.00 92.88 98 PHE A N 1
ATOM 729 C CA . PHE A 1 98 ? 13.889 1.078 -14.504 1.00 92.88 98 PHE A CA 1
ATOM 730 C C . PHE A 1 98 ? 12.590 0.340 -14.158 1.00 92.88 98 PHE A C 1
ATOM 732 O O . PHE A 1 98 ? 12.481 -0.202 -13.064 1.00 92.88 98 PHE A O 1
ATOM 739 N N . TRP A 1 99 ? 11.649 0.231 -15.104 1.00 90.94 99 TRP A N 1
ATOM 740 C CA . TRP A 1 99 ? 10.368 -0.452 -14.903 1.00 90.94 99 TRP A CA 1
ATOM 741 C C . TRP A 1 99 ? 10.540 -1.920 -14.492 1.00 90.94 99 TRP A C 1
ATOM 743 O O . TRP A 1 99 ? 9.798 -2.391 -13.634 1.00 90.94 99 TRP A O 1
ATOM 753 N N . GLY A 1 100 ? 11.517 -2.626 -15.077 1.00 91.50 100 GLY A N 1
ATOM 754 C CA . GLY A 1 100 ? 11.869 -3.992 -14.684 1.00 91.50 100 GLY A CA 1
ATOM 755 C C . GLY A 1 100 ? 12.357 -4.055 -13.238 1.00 91.50 100 GLY A C 1
ATOM 756 O O . GLY A 1 100 ? 11.743 -4.731 -12.424 1.00 91.50 100 GLY A O 1
ATOM 757 N N . ALA A 1 101 ? 13.375 -3.262 -12.882 1.00 94.12 101 ALA A N 1
ATOM 758 C CA . ALA A 1 101 ? 13.917 -3.241 -11.521 1.00 94.12 101 ALA A CA 1
ATOM 759 C C . ALA A 1 101 ? 12.893 -2.790 -10.458 1.00 94.12 101 ALA A C 1
ATOM 761 O O . ALA A 1 101 ? 12.940 -3.265 -9.325 1.00 94.12 101 ALA A O 1
ATOM 762 N N . SER A 1 102 ? 11.954 -1.899 -10.802 1.00 93.19 102 SER A N 1
ATOM 763 C CA . SER A 1 102 ? 10.824 -1.545 -9.933 1.00 93.19 102 SER A CA 1
ATOM 764 C C . SER A 1 102 ? 9.845 -2.707 -9.748 1.00 93.19 102 SER A C 1
ATOM 766 O O . SER A 1 102 ? 9.375 -2.913 -8.632 1.00 93.19 102 SER A O 1
ATOM 768 N N . GLY A 1 103 ? 9.575 -3.481 -10.807 1.00 92.94 103 GLY A N 1
ATOM 769 C CA . GLY A 1 103 ? 8.800 -4.721 -10.736 1.00 92.94 103 GLY A CA 1
ATOM 770 C C . GLY A 1 103 ? 9.474 -5.762 -9.842 1.00 92.94 103 GLY A C 1
ATOM 771 O O . GLY A 1 103 ? 8.872 -6.183 -8.861 1.00 92.94 103 GLY A O 1
ATOM 772 N N . ASP A 1 104 ? 10.743 -6.084 -10.112 1.00 93.44 104 ASP A N 1
ATOM 773 C CA . ASP A 1 104 ? 11.557 -7.025 -9.326 1.00 93.44 104 ASP A CA 1
ATOM 774 C C . ASP A 1 104 ? 11.565 -6.655 -7.825 1.00 93.44 104 ASP A C 1
ATOM 776 O O . ASP A 1 104 ? 11.422 -7.510 -6.950 1.00 93.44 104 ASP A O 1
ATOM 780 N N . PHE A 1 105 ? 11.704 -5.360 -7.515 1.00 93.94 105 PHE A N 1
ATOM 781 C CA . PHE A 1 105 ? 11.731 -4.839 -6.145 1.00 93.94 105 PHE A CA 1
ATOM 782 C C . PHE A 1 105 ? 10.375 -4.928 -5.424 1.00 93.94 105 PHE A C 1
ATOM 784 O O . PHE A 1 105 ? 10.346 -5.211 -4.222 1.00 93.94 105 PHE A O 1
ATOM 791 N N . TRP A 1 106 ? 9.266 -4.679 -6.132 1.00 92.25 106 TRP A N 1
ATOM 792 C CA . TRP A 1 106 ? 7.909 -4.854 -5.600 1.00 92.25 106 TRP A CA 1
ATOM 793 C C . TRP A 1 106 ? 7.584 -6.332 -5.385 1.00 92.25 106 TRP A C 1
ATOM 795 O O . TRP A 1 106 ? 7.140 -6.692 -4.298 1.00 92.25 106 TRP A O 1
ATOM 805 N N . GLN A 1 107 ? 7.884 -7.179 -6.372 1.00 94.31 107 GLN A N 1
ATOM 806 C CA . GLN A 1 107 ? 7.705 -8.627 -6.308 1.00 94.31 107 GLN A CA 1
ATOM 807 C C . GLN A 1 107 ? 8.437 -9.210 -5.088 1.00 94.31 107 GLN A C 1
ATOM 809 O O . GLN A 1 107 ? 7.808 -9.806 -4.222 1.00 94.31 107 GLN A O 1
ATOM 814 N N . ALA A 1 108 ? 9.728 -8.903 -4.916 1.00 94.69 108 ALA A N 1
ATOM 815 C CA . ALA A 1 108 ? 10.512 -9.372 -3.770 1.00 94.69 108 ALA A CA 1
ATOM 816 C C . ALA A 1 108 ? 10.018 -8.854 -2.399 1.00 94.69 108 ALA A C 1
ATOM 818 O O . ALA A 1 108 ? 10.226 -9.518 -1.380 1.00 94.69 108 ALA A O 1
ATOM 819 N N . HIS A 1 109 ? 9.365 -7.686 -2.336 1.00 94.50 109 HIS A N 1
ATOM 820 C CA . HIS A 1 109 ? 8.705 -7.218 -1.109 1.00 94.50 109 HIS A CA 1
ATOM 821 C C . HIS A 1 109 ? 7.378 -7.931 -0.850 1.00 94.50 109 HIS A C 1
ATOM 823 O O . HIS A 1 109 ? 7.048 -8.196 0.306 1.00 94.50 109 HIS A O 1
ATOM 829 N N . TRP A 1 110 ? 6.630 -8.237 -1.908 1.00 92.94 110 TRP A N 1
ATOM 830 C CA . TRP A 1 110 ? 5.356 -8.933 -1.824 1.00 92.94 110 TRP A CA 1
ATOM 831 C C . TRP A 1 110 ? 5.524 -10.409 -1.460 1.00 92.94 110 TRP A C 1
ATOM 833 O O . TRP A 1 110 ? 4.879 -10.870 -0.522 1.00 92.94 110 TRP A O 1
ATOM 843 N N . ASP A 1 111 ? 6.463 -11.113 -2.096 1.00 93.69 111 ASP A N 1
ATOM 844 C CA . ASP A 1 111 ? 6.831 -12.482 -1.727 1.00 93.69 111 ASP A CA 1
ATOM 845 C C . ASP A 1 111 ? 7.214 -12.558 -0.248 1.00 93.69 111 ASP A C 1
ATOM 847 O O . ASP A 1 111 ? 6.645 -13.351 0.494 1.00 93.69 111 ASP A O 1
ATOM 851 N N . ARG A 1 112 ? 8.061 -11.637 0.229 1.00 93.31 112 ARG A N 1
ATOM 852 C CA . ARG A 1 112 ? 8.433 -11.548 1.648 1.00 93.31 112 ARG A CA 1
ATOM 853 C C . ARG A 1 112 ? 7.249 -11.241 2.580 1.00 93.31 112 ARG A C 1
ATOM 855 O O . ARG A 1 112 ? 7.284 -11.616 3.753 1.00 93.31 112 ARG A O 1
ATOM 862 N N . PHE A 1 113 ? 6.222 -10.541 2.101 1.00 91.94 113 PHE A N 1
ATOM 863 C CA . PHE A 1 113 ? 4.995 -10.282 2.858 1.00 91.94 113 PHE A CA 1
ATOM 864 C C . PHE A 1 113 ? 4.071 -11.511 2.902 1.00 91.94 113 PHE A C 1
ATOM 866 O O . PHE A 1 113 ? 3.484 -11.782 3.952 1.00 91.94 113 PHE A O 1
ATOM 873 N N . ILE A 1 114 ? 3.992 -12.286 1.816 1.00 91.38 114 ILE 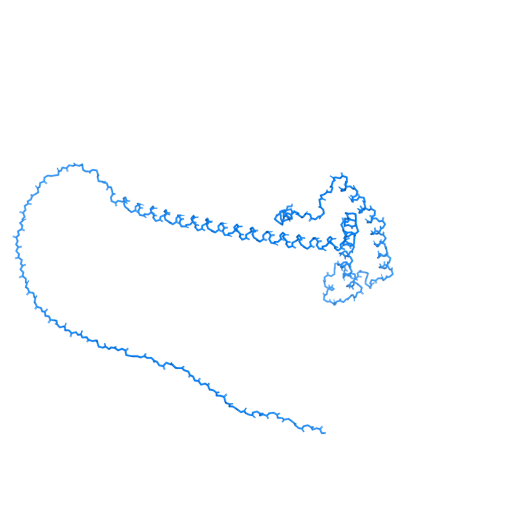A N 1
ATOM 874 C CA . ILE A 1 114 ? 3.318 -13.591 1.784 1.00 91.38 114 ILE A CA 1
ATOM 875 C C . ILE A 1 114 ? 4.046 -14.588 2.691 1.00 91.38 114 ILE A C 1
ATOM 877 O O . ILE A 1 114 ? 3.405 -15.198 3.540 1.00 91.38 114 ILE A O 1
ATOM 881 N N . ASP A 1 115 ? 5.375 -14.679 2.614 1.00 91.88 115 ASP A N 1
ATOM 882 C CA . ASP A 1 115 ? 6.194 -15.560 3.460 1.00 91.88 115 ASP A CA 1
ATOM 883 C C . ASP A 1 115 ? 6.007 -15.273 4.966 1.00 91.88 115 ASP A C 1
ATOM 885 O O . ASP A 1 115 ? 6.123 -16.171 5.799 1.00 91.88 115 ASP A O 1
ATOM 889 N N . PHE A 1 116 ? 5.701 -14.020 5.326 1.00 90.06 116 PHE A N 1
ATOM 890 C CA . PHE A 1 116 ? 5.366 -13.607 6.694 1.00 90.06 116 PHE A CA 1
ATOM 891 C C . PHE A 1 116 ? 3.891 -13.855 7.068 1.00 90.06 116 PHE A C 1
ATOM 893 O O . PHE A 1 116 ? 3.594 -14.161 8.222 1.00 90.06 116 PHE A O 1
ATOM 900 N N . THR A 1 117 ? 2.969 -13.707 6.114 1.00 87.25 117 THR A N 1
ATOM 901 C CA . THR A 1 117 ? 1.514 -13.849 6.317 1.00 87.25 117 THR A CA 1
ATOM 902 C C . THR A 1 117 ? 1.055 -15.313 6.312 1.00 87.25 117 THR A C 1
ATOM 904 O O . THR A 1 117 ? 0.074 -15.653 6.973 1.00 87.25 117 THR A O 1
ATOM 907 N N . GLY A 1 118 ? 1.766 -16.175 5.586 1.00 85.69 118 GLY A N 1
ATOM 908 C CA . GLY A 1 118 ? 1.326 -17.510 5.193 1.00 85.69 118 GLY A CA 1
ATOM 909 C C . GLY A 1 118 ? 0.642 -17.512 3.821 1.00 85.69 118 GLY A C 1
ATOM 910 O O . GLY A 1 118 ? 0.022 -16.532 3.411 1.00 85.69 118 GLY A O 1
ATOM 911 N N . GLU A 1 119 ? 0.742 -18.640 3.115 1.00 83.75 119 GLU A N 1
ATOM 912 C CA . GLU A 1 119 ? 0.249 -18.805 1.735 1.00 83.75 119 GLU A CA 1
ATOM 913 C C . GLU A 1 119 ? -1.262 -19.105 1.633 1.00 83.75 119 GLU A C 1
ATOM 915 O O . GLU A 1 119 ? -1.769 -19.330 0.537 1.00 83.75 119 GLU A O 1
ATOM 920 N N . ASP A 1 120 ? -2.003 -19.116 2.749 1.00 87.69 120 ASP A N 1
ATOM 921 C CA . ASP A 1 120 ? -3.461 -19.297 2.725 1.00 87.69 120 ASP A CA 1
ATOM 922 C C . ASP A 1 120 ? -4.170 -18.039 2.175 1.00 87.69 120 ASP A C 1
ATOM 924 O O . ASP A 1 120 ? -4.096 -16.970 2.798 1.00 87.69 120 ASP A O 1
ATOM 928 N N . PRO A 1 121 ? -4.934 -18.147 1.066 1.00 86.38 121 PRO A N 1
ATOM 929 C CA . PRO A 1 121 ? -5.700 -17.027 0.537 1.00 86.38 121 PRO A CA 1
ATOM 930 C C . PRO A 1 121 ? -6.705 -16.448 1.540 1.00 86.38 121 PRO A C 1
ATOM 932 O O . PRO A 1 121 ? -6.947 -15.242 1.510 1.00 86.38 121 PRO A O 1
ATOM 935 N N . ALA A 1 122 ? -7.293 -17.256 2.431 1.00 87.19 122 ALA A N 1
ATOM 936 C CA . ALA A 1 122 ? -8.264 -16.744 3.398 1.00 87.19 122 ALA A CA 1
ATOM 937 C C . ALA A 1 122 ? -7.584 -15.886 4.481 1.00 87.19 122 ALA A C 1
ATOM 939 O O . ALA A 1 122 ? -8.054 -14.783 4.771 1.00 87.19 122 ALA A O 1
ATOM 940 N N . THR A 1 123 ? -6.446 -16.323 5.029 1.00 88.44 123 THR A N 1
ATOM 941 C CA . THR A 1 123 ? -5.606 -15.514 5.923 1.00 88.44 123 THR A CA 1
ATOM 942 C C . THR A 1 123 ? -5.165 -14.205 5.263 1.00 88.44 123 THR A C 1
ATOM 944 O O . THR A 1 123 ? -5.303 -13.149 5.882 1.00 88.44 123 THR A O 1
ATOM 947 N N . LEU A 1 124 ? -4.712 -14.224 4.006 1.00 89.38 124 LEU A N 1
ATOM 948 C CA . LEU A 1 124 ? -4.282 -13.004 3.316 1.00 89.38 124 LEU A CA 1
ATOM 949 C C . LEU A 1 124 ? -5.457 -12.031 3.086 1.00 89.38 124 LEU A C 1
ATOM 951 O O . LEU A 1 124 ? -5.422 -10.897 3.573 1.00 89.38 124 LEU A O 1
ATOM 955 N N . TRP A 1 125 ? -6.514 -12.472 2.394 1.00 87.56 125 TRP A N 1
ATOM 956 C CA . TRP A 1 125 ? -7.620 -11.606 1.958 1.00 87.56 125 TRP A CA 1
ATOM 957 C C . TRP A 1 125 ? -8.613 -11.226 3.063 1.00 87.56 125 TRP A C 1
ATOM 959 O O . TRP A 1 125 ? -9.276 -10.194 2.952 1.00 87.56 125 TRP A O 1
ATOM 969 N N . VAL A 1 126 ? -8.747 -12.033 4.121 1.00 90.75 126 VAL A N 1
ATOM 970 C CA . VAL A 1 126 ? -9.642 -11.729 5.250 1.00 90.75 126 VAL A CA 1
ATOM 971 C C . VAL A 1 126 ? -8.849 -11.173 6.424 1.00 90.75 126 VAL A C 1
ATOM 973 O O . VAL A 1 126 ? -9.116 -10.049 6.848 1.00 90.75 126 VAL A O 1
ATOM 976 N N . LEU A 1 127 ? -7.886 -11.924 6.970 1.00 91.25 127 LEU A N 1
ATOM 977 C CA . LEU A 1 127 ? -7.226 -11.538 8.221 1.00 91.25 127 LEU A CA 1
ATOM 978 C C . LEU A 1 127 ? -6.272 -10.355 8.017 1.00 91.25 127 LEU A C 1
ATOM 980 O O . LEU A 1 127 ? -6.449 -9.329 8.675 1.00 91.25 127 LEU A O 1
ATOM 984 N N . SER A 1 128 ? -5.312 -10.448 7.093 1.00 90.44 128 SER A N 1
ATOM 985 C CA . SER A 1 128 ? -4.321 -9.381 6.888 1.00 90.44 128 SER A CA 1
ATOM 986 C C . SER A 1 128 ? -4.949 -8.090 6.360 1.00 90.44 128 SER A C 1
ATOM 988 O O . SER A 1 128 ? -4.630 -7.013 6.865 1.00 90.44 128 SER A O 1
ATOM 990 N N . THR A 1 129 ? -5.910 -8.162 5.432 1.00 91.00 129 THR A N 1
ATOM 991 C CA . THR A 1 129 ? -6.659 -6.976 4.973 1.00 91.00 129 THR A CA 1
ATOM 992 C C . THR A 1 129 ? -7.488 -6.342 6.101 1.00 91.00 129 THR A C 1
ATOM 994 O O . THR A 1 129 ? -7.513 -5.113 6.229 1.00 91.00 129 THR A O 1
ATOM 997 N N . THR A 1 130 ? -8.111 -7.142 6.977 1.00 92.69 130 THR A N 1
ATOM 998 C CA . THR A 1 130 ? -8.857 -6.623 8.141 1.00 92.69 130 THR A CA 1
ATOM 999 C C . THR A 1 130 ? -7.921 -5.982 9.169 1.00 92.69 130 THR A C 1
ATOM 1001 O O . THR A 1 130 ? -8.181 -4.870 9.622 1.00 92.69 130 THR A O 1
ATOM 1004 N N . ILE A 1 131 ? -6.794 -6.620 9.502 1.00 92.88 131 ILE A N 1
ATOM 1005 C CA . ILE A 1 131 ? -5.786 -6.054 10.413 1.00 92.88 131 ILE A CA 1
ATOM 1006 C C . ILE A 1 131 ? -5.223 -4.743 9.850 1.00 92.88 131 ILE A C 1
ATOM 1008 O O . ILE A 1 131 ? -5.136 -3.761 10.585 1.00 92.88 131 ILE A O 1
ATOM 1012 N N . PHE A 1 132 ? -4.891 -4.689 8.557 1.00 93.25 132 PHE A N 1
ATOM 1013 C CA . PHE A 1 132 ? -4.346 -3.491 7.917 1.00 93.25 132 PHE A CA 1
ATOM 1014 C C . PHE A 1 132 ? -5.342 -2.321 7.915 1.00 93.25 132 PHE A C 1
ATOM 1016 O O . PHE A 1 132 ? -4.989 -1.206 8.293 1.00 93.25 132 PHE A O 1
ATOM 1023 N N . THR A 1 133 ? -6.602 -2.567 7.548 1.00 93.31 133 THR A N 1
ATOM 1024 C CA . THR A 1 133 ? -7.652 -1.530 7.534 1.00 93.31 133 THR A CA 1
ATOM 1025 C C . THR A 1 133 ? -7.990 -1.018 8.938 1.00 93.31 133 THR A C 1
ATOM 1027 O O . THR A 1 133 ? -8.112 0.194 9.131 1.00 93.31 133 THR A O 1
ATOM 1030 N N . ILE A 1 134 ? -8.049 -1.905 9.938 1.00 94.06 134 ILE A N 1
ATOM 1031 C CA . ILE A 1 134 ? -8.168 -1.540 11.359 1.00 94.06 134 ILE A CA 1
ATOM 1032 C C . ILE A 1 134 ? -6.948 -0.717 11.804 1.00 94.06 134 ILE A C 1
ATOM 1034 O O . ILE A 1 134 ? -7.123 0.339 12.413 1.00 94.06 134 ILE A O 1
ATOM 1038 N N . PHE A 1 135 ? -5.725 -1.140 11.470 1.00 95.62 135 PHE A N 1
ATOM 1039 C CA . PHE A 1 135 ? -4.497 -0.416 11.812 1.00 95.62 135 PHE A CA 1
ATOM 1040 C C . PHE A 1 135 ? -4.474 0.995 11.214 1.00 95.62 135 PHE A C 1
ATOM 1042 O O . PHE A 1 135 ? -4.265 1.952 11.953 1.00 95.62 135 PHE A O 1
ATOM 1049 N N . VAL A 1 136 ? -4.743 1.154 9.914 1.00 96.00 136 VAL A N 1
ATOM 1050 C CA . VAL A 1 136 ? -4.762 2.468 9.246 1.00 96.00 136 VAL A CA 1
ATOM 1051 C C . VAL A 1 136 ? -5.809 3.391 9.881 1.00 96.00 136 VAL A C 1
ATOM 1053 O O . VAL A 1 136 ? -5.502 4.547 10.183 1.00 96.00 136 VAL A O 1
ATOM 1056 N N . TYR A 1 137 ? -7.013 2.877 10.158 1.00 94.75 137 TYR A N 1
ATOM 1057 C CA . TYR A 1 137 ? -8.065 3.627 10.849 1.00 94.75 137 TYR A CA 1
ATOM 1058 C C . TYR A 1 137 ? -7.618 4.100 12.243 1.00 94.75 137 TYR A C 1
ATOM 1060 O O . TYR A 1 137 ? -7.718 5.289 12.552 1.00 94.75 137 TYR A O 1
ATOM 1068 N N . TRP A 1 138 ? -7.098 3.197 13.081 1.00 95.81 138 TRP A N 1
ATOM 1069 C CA . TRP A 1 138 ? -6.706 3.523 14.457 1.00 95.81 138 TRP A CA 1
ATOM 1070 C C . TRP A 1 138 ? -5.387 4.295 14.556 1.00 95.81 138 TRP A C 1
ATOM 1072 O O . TRP A 1 138 ? -5.208 5.031 15.522 1.00 95.81 138 TRP A O 1
ATOM 1082 N N . PHE A 1 139 ? -4.495 4.207 13.569 1.00 95.81 139 PHE A N 1
ATOM 1083 C CA . PHE A 1 139 ? -3.269 5.001 13.517 1.00 95.81 139 PHE A CA 1
ATOM 1084 C C . PHE A 1 139 ? -3.591 6.480 13.269 1.00 95.81 139 PHE A C 1
ATOM 1086 O O . PHE A 1 139 ? -3.359 7.319 14.140 1.00 95.81 139 PHE A O 1
ATOM 1093 N N . PHE A 1 140 ? -4.207 6.811 12.129 1.00 94.44 140 PHE A N 1
ATOM 1094 C CA . PHE A 1 140 ? -4.536 8.203 11.810 1.00 94.44 140 PHE A CA 1
ATOM 1095 C C . PHE A 1 140 ? -5.666 8.742 12.699 1.00 94.44 140 PHE A C 1
ATOM 1097 O O . PHE A 1 140 ? -5.527 9.809 13.298 1.00 94.44 140 PHE A O 1
ATOM 1104 N N . GLY A 1 141 ? -6.759 7.988 12.861 1.00 91.81 141 GLY A N 1
ATOM 1105 C CA . GLY A 1 141 ? -7.875 8.365 13.734 1.00 91.81 141 GLY A CA 1
ATOM 1106 C C . GLY A 1 141 ? -7.476 8.459 15.210 1.00 91.81 141 GLY A C 1
ATOM 1107 O O . GLY A 1 141 ? -7.960 9.340 15.923 1.00 91.81 141 GLY A O 1
ATOM 1108 N N . GLY A 1 142 ? -6.542 7.618 15.666 1.00 92.25 142 GLY A N 1
ATOM 1109 C CA . GLY A 1 142 ? -5.973 7.683 17.012 1.00 92.25 142 GLY A CA 1
ATOM 1110 C C . GLY A 1 142 ? -5.144 8.944 17.242 1.00 92.25 142 GLY A C 1
ATOM 1111 O O . GLY A 1 142 ? -5.323 9.588 18.271 1.00 92.25 142 GLY A O 1
ATOM 1112 N N . ILE A 1 143 ? -4.313 9.360 16.277 1.00 90.38 143 ILE A N 1
ATOM 1113 C CA . ILE A 1 143 ? -3.551 10.621 16.359 1.00 90.38 143 ILE A CA 1
ATOM 1114 C C . ILE A 1 143 ? -4.499 11.822 16.518 1.00 90.38 143 ILE A C 1
ATOM 1116 O O . ILE A 1 143 ? -4.316 12.626 17.436 1.00 90.38 143 ILE A O 1
ATOM 1120 N N . TYR A 1 144 ? -5.557 11.914 15.703 1.00 84.75 144 TYR A N 1
ATOM 1121 C CA . TYR A 1 144 ? -6.566 12.972 15.850 1.00 84.75 144 TYR A CA 1
ATOM 1122 C C . TYR A 1 144 ? -7.304 12.890 17.198 1.00 84.75 144 TYR A C 1
ATOM 1124 O O . TYR A 1 144 ? -7.422 13.898 17.892 1.00 84.75 144 TYR A O 1
ATOM 1132 N N . THR A 1 145 ? -7.706 11.689 17.628 1.00 87.44 145 THR A N 1
ATOM 1133 C CA . THR A 1 145 ? -8.361 11.470 18.933 1.00 87.44 145 THR A CA 1
ATOM 1134 C C . THR A 1 145 ? -7.465 11.893 20.106 1.00 87.44 145 THR A C 1
ATOM 1136 O O . THR A 1 145 ? -7.946 12.470 21.081 1.00 87.44 145 THR A O 1
ATOM 1139 N N . VAL A 1 146 ? -6.151 11.661 20.020 1.00 85.19 146 VAL A N 1
ATOM 1140 C CA . VAL A 1 146 ? -5.171 12.106 21.024 1.00 85.19 146 VAL A CA 1
ATOM 1141 C C . VAL A 1 146 ? -5.031 13.632 21.036 1.00 85.19 146 VAL A C 1
ATOM 1143 O O . VAL A 1 146 ? -4.961 14.216 22.120 1.00 85.19 146 VAL A O 1
ATOM 1146 N N . PHE A 1 147 ? -5.044 14.306 19.880 1.00 81.44 147 PHE A N 1
ATOM 1147 C CA . PHE A 1 147 ? -5.070 15.775 19.825 1.00 81.44 147 PHE A CA 1
ATOM 1148 C C . PHE A 1 147 ? -6.350 16.360 20.445 1.00 81.44 147 PHE A C 1
ATOM 1150 O O . PHE A 1 147 ? -6.255 17.286 21.257 1.00 81.44 147 PHE A O 1
ATOM 1157 N N . ASP A 1 148 ? -7.522 15.786 20.158 1.00 77.38 148 ASP A N 1
ATOM 1158 C CA . ASP A 1 148 ? -8.798 16.220 20.745 1.00 77.38 148 ASP A CA 1
ATOM 1159 C C . ASP A 1 148 ? -8.909 15.924 22.252 1.00 77.38 148 ASP A C 1
ATOM 1161 O O . ASP A 1 148 ? -9.525 16.696 22.986 1.00 77.38 148 ASP A O 1
ATOM 1165 N N . LEU A 1 149 ? -8.253 14.871 22.751 1.00 78.19 149 LEU A N 1
ATOM 1166 C CA . LEU A 1 149 ? -8.117 14.609 24.191 1.00 78.19 149 LEU A CA 1
ATOM 1167 C C . LEU A 1 149 ? -7.115 15.537 24.901 1.00 78.19 149 LEU A C 1
ATOM 1169 O O . LEU A 1 149 ? -7.234 15.756 26.109 1.00 78.19 149 LEU A O 1
ATOM 1173 N N . THR A 1 150 ? -6.110 16.045 24.181 1.00 76.44 150 THR A N 1
ATOM 1174 C CA . THR A 1 150 ? -4.984 16.805 24.761 1.00 76.44 150 THR A CA 1
ATOM 1175 C C . THR A 1 150 ? -5.202 18.323 24.722 1.00 76.44 150 THR A C 1
ATOM 1177 O O . THR A 1 150 ? -4.642 19.037 25.557 1.00 76.44 150 THR A O 1
ATOM 1180 N N . CYS A 1 151 ? -6.023 18.829 23.791 1.00 64.19 151 CYS A N 1
ATOM 1181 C CA . CYS A 1 151 ? -6.404 20.247 23.646 1.00 64.19 151 CYS A CA 1
ATOM 1182 C C . CYS A 1 151 ? -5.224 21.247 23.581 1.00 64.19 151 CYS A C 1
ATOM 1184 O O . CYS A 1 151 ? -5.359 22.418 23.948 1.00 64.19 151 CYS A O 1
ATOM 1186 N N . LYS A 1 152 ? -4.050 20.803 23.117 1.00 63.62 152 LYS A N 1
ATOM 1187 C CA . LYS A 1 152 ? -2.809 21.590 23.001 1.00 63.62 152 LYS A CA 1
ATOM 1188 C C . LYS A 1 152 ? -2.133 21.266 21.659 1.00 63.62 152 LYS A C 1
ATOM 1190 O O . LYS A 1 152 ? -2.230 20.119 21.232 1.00 63.62 152 LYS A O 1
ATOM 1195 N N . PRO A 1 153 ? -1.415 22.209 21.015 1.00 56.19 153 PRO A N 1
ATOM 1196 C CA . PRO A 1 153 ? -1.099 23.570 21.455 1.00 56.19 153 PRO A CA 1
ATOM 1197 C C . PRO A 1 153 ? -2.097 24.631 20.953 1.00 56.19 153 PRO A C 1
ATOM 1199 O O . PRO A 1 153 ? -2.856 24.415 20.009 1.00 56.19 153 PRO A O 1
ATOM 1202 N N . ALA 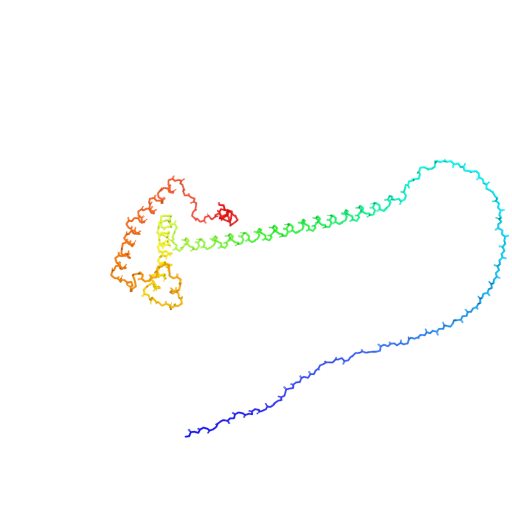A 1 154 ? -2.032 25.835 21.534 1.00 61.69 154 ALA A N 1
ATOM 1203 C CA . ALA A 1 154 ? -2.937 26.951 21.228 1.00 61.69 154 ALA A CA 1
ATOM 1204 C C . ALA A 1 154 ? -2.940 27.408 19.750 1.00 61.69 154 ALA A C 1
ATOM 1206 O O . ALA A 1 154 ? -3.921 28.002 19.309 1.00 61.69 154 ALA A O 1
ATOM 1207 N N . CYS A 1 155 ? -1.883 27.109 18.983 1.00 60.66 155 CYS A N 1
ATOM 1208 C CA . CYS A 1 155 ? -1.798 27.424 17.553 1.00 60.66 155 CYS A CA 1
ATOM 1209 C C . CYS A 1 155 ? -2.845 26.658 16.718 1.00 60.66 155 CYS A C 1
ATOM 1211 O O . CYS A 1 155 ? -3.534 27.256 15.894 1.00 60.66 155 CYS A O 1
ATOM 1213 N N . ILE A 1 156 ? -3.038 25.357 16.980 1.00 60.94 156 ILE A N 1
ATOM 1214 C CA . ILE A 1 156 ? -3.945 24.502 16.189 1.00 60.94 156 ILE A CA 1
ATOM 1215 C C . ILE A 1 156 ? -5.417 24.889 16.412 1.00 60.94 156 ILE A C 1
ATOM 1217 O O . ILE A 1 156 ? -6.237 24.768 15.504 1.00 60.94 156 ILE A O 1
ATOM 1221 N N . ARG A 1 157 ? -5.756 25.468 17.574 1.00 60.75 157 ARG A N 1
ATOM 1222 C CA . ARG A 1 157 ? -7.117 25.942 17.887 1.00 60.75 157 ARG A CA 1
ATOM 1223 C C . ARG A 1 157 ? -7.642 27.002 16.902 1.00 60.75 157 ARG A C 1
ATOM 1225 O O . ARG A 1 157 ? -8.853 27.128 16.768 1.00 60.75 157 ARG A O 1
ATOM 1232 N N . ARG A 1 158 ? -6.767 27.715 16.176 1.00 65.25 158 ARG A N 1
ATOM 1233 C CA . ARG A 1 158 ? -7.152 28.639 15.086 1.00 65.25 158 ARG A CA 1
ATOM 1234 C C . ARG A 1 158 ? -7.800 27.929 13.883 1.00 65.25 158 ARG A C 1
ATOM 1236 O O . ARG A 1 158 ? -8.512 28.584 13.133 1.00 65.25 158 ARG A O 1
ATOM 1243 N N . TYR A 1 159 ? -7.581 26.624 13.719 1.00 60.44 159 TYR A N 1
ATOM 1244 C CA . TYR A 1 159 ? -8.033 25.835 12.566 1.00 60.44 159 TYR A CA 1
ATOM 1245 C C . TYR A 1 159 ? -9.067 24.748 12.926 1.00 60.44 159 TYR A C 1
ATOM 1247 O O . TYR A 1 159 ? -9.349 23.873 12.110 1.00 60.44 159 TYR A O 1
ATOM 1255 N N . LYS A 1 160 ? -9.655 24.775 14.135 1.00 62.06 160 LYS A N 1
ATOM 1256 C CA . LYS A 1 160 ? -10.747 23.853 14.498 1.00 62.06 160 LYS A CA 1
ATOM 1257 C C . LYS A 1 160 ? -12.029 24.196 13.727 1.00 62.06 160 LYS A C 1
ATOM 1259 O O . LYS A 1 160 ? -12.542 25.303 13.850 1.00 62.06 160 LYS A O 1
ATOM 1264 N N . MET A 1 161 ? -12.590 23.207 13.025 1.00 61.31 161 MET A N 1
ATOM 1265 C CA . MET A 1 161 ? -13.842 23.324 12.252 1.00 61.31 161 MET A CA 1
ATOM 1266 C C . MET A 1 161 ? -15.087 23.659 13.096 1.00 61.31 161 MET A C 1
ATOM 1268 O O . MET A 1 161 ? -16.071 24.145 12.548 1.00 61.31 161 MET A O 1
ATOM 1272 N N . GLN A 1 162 ? -15.068 23.409 14.411 1.00 58.22 162 GLN A N 1
ATOM 1273 C CA . GLN A 1 162 ? -16.146 23.781 15.339 1.00 58.22 162 GLN A CA 1
ATOM 1274 C C . GLN A 1 162 ? -15.558 24.328 16.655 1.00 58.22 162 GLN A C 1
ATOM 1276 O O . GLN A 1 162 ? -15.161 23.548 17.524 1.00 58.22 162 GLN A O 1
ATOM 1281 N N . PRO A 1 163 ? -15.462 25.660 16.829 1.00 59.25 163 PRO A N 1
ATOM 1282 C CA . PRO A 1 163 ? -15.012 26.263 18.083 1.00 59.25 163 PRO A CA 1
ATOM 1283 C C . PRO A 1 163 ? -15.976 25.981 19.249 1.00 59.25 163 PRO A C 1
ATOM 1285 O O . PRO A 1 163 ? -17.192 26.047 19.087 1.00 59.25 163 PRO A O 1
ATOM 1288 N N . GLY A 1 164 ? -15.438 25.694 20.439 1.00 62.75 164 GLY A N 1
ATOM 1289 C CA . GLY A 1 164 ? -16.195 25.625 21.702 1.00 62.75 164 GLY A CA 1
ATOM 1290 C C . GLY A 1 164 ? -17.169 24.449 21.871 1.00 62.75 164 GLY A C 1
ATOM 1291 O O . GLY A 1 164 ? -17.767 24.312 22.935 1.00 62.75 164 GLY A O 1
ATOM 1292 N N . THR A 1 165 ? -17.330 23.580 20.872 1.00 61.78 165 THR A N 1
ATOM 1293 C CA . THR A 1 165 ? -18.232 22.422 20.965 1.00 61.78 165 THR A CA 1
ATOM 1294 C C . THR A 1 165 ? -17.533 21.246 21.649 1.00 61.78 165 THR A C 1
ATOM 1296 O O . THR A 1 165 ? -16.510 20.769 21.168 1.00 61.78 165 THR A O 1
ATOM 1299 N N . ASN A 1 166 ? -18.115 20.747 22.749 1.00 59.72 166 ASN A N 1
ATOM 1300 C CA . ASN A 1 166 ? -17.679 19.528 23.452 1.00 59.72 166 ASN A CA 1
ATOM 1301 C C . ASN A 1 166 ? -16.201 19.577 23.937 1.00 59.72 166 ASN A C 1
ATOM 1303 O O . ASN A 1 166 ? -15.498 18.566 23.911 1.00 59.72 166 ASN A O 1
ATOM 1307 N N . GLU A 1 167 ? -15.732 20.745 24.401 1.00 65.81 167 GLU A N 1
ATOM 1308 C CA . GLU A 1 167 ? -14.468 20.894 25.146 1.00 65.81 167 GLU A CA 1
ATOM 1309 C C . GLU A 1 167 ? -14.741 20.992 26.667 1.00 65.81 167 GLU A C 1
ATOM 1311 O O . GLU A 1 167 ? -15.560 21.820 27.069 1.00 65.81 167 GLU A O 1
ATOM 1316 N N . PRO A 1 168 ? -14.055 20.216 27.535 1.00 67.12 168 PRO A N 1
ATOM 1317 C CA . PRO A 1 168 ? -13.200 19.072 27.214 1.00 67.12 168 PRO A CA 1
ATOM 1318 C C . PRO A 1 168 ? -14.020 17.868 26.721 1.00 67.12 168 PRO A C 1
ATOM 1320 O O . PRO A 1 168 ? -15.184 17.702 27.083 1.00 67.12 168 PRO A O 1
ATOM 1323 N N . VAL A 1 169 ? -13.393 16.993 25.931 1.00 72.44 169 VAL A N 1
ATOM 1324 C CA . VAL A 1 169 ? -14.048 15.773 25.440 1.00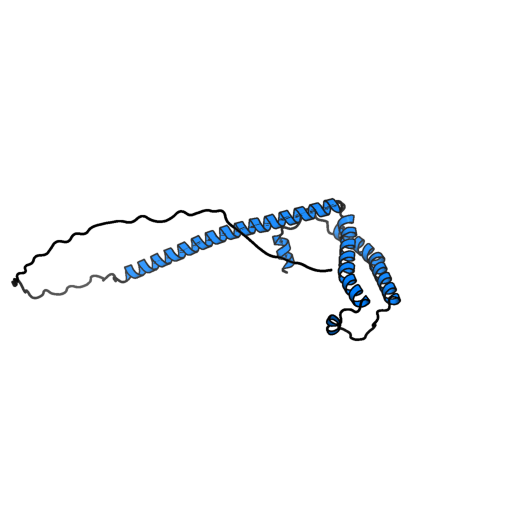 72.44 169 VAL A CA 1
ATOM 1325 C C . VAL A 1 169 ? -14.373 14.840 26.608 1.00 72.44 169 VAL A C 1
ATOM 1327 O O . VAL A 1 169 ? -13.467 14.367 27.299 1.00 72.44 169 VAL A O 1
ATOM 1330 N N . ASP A 1 170 ? -15.662 14.542 26.810 1.00 84.00 170 ASP A N 1
ATOM 1331 C CA . ASP A 1 170 ? -16.090 13.535 27.784 1.00 84.00 170 ASP A CA 1
ATOM 1332 C C . ASP A 1 170 ? -15.497 12.162 27.433 1.00 84.00 170 ASP A C 1
ATOM 1334 O O . ASP A 1 170 ? -15.866 11.518 26.445 1.00 84.00 170 ASP A O 1
ATOM 1338 N N . ARG A 1 171 ? -14.589 11.704 28.297 1.00 83.56 171 ARG A N 1
ATOM 1339 C CA . ARG A 1 171 ? -13.900 10.417 28.186 1.00 83.56 171 ARG A CA 1
ATOM 1340 C C . ARG A 1 171 ? -14.865 9.239 28.308 1.00 83.56 171 ARG A C 1
ATOM 1342 O O . ARG A 1 171 ? -14.614 8.201 27.705 1.00 83.56 171 ARG A O 1
ATOM 1349 N N . THR A 1 172 ? -15.973 9.387 29.035 1.00 88.50 172 THR A N 1
ATOM 1350 C CA . THR A 1 172 ? -16.981 8.335 29.213 1.00 88.50 172 THR A CA 1
ATOM 1351 C C . THR A 1 172 ? -17.803 8.140 27.938 1.00 88.50 172 THR A C 1
ATOM 1353 O O . THR A 1 172 ? -17.995 7.006 27.496 1.00 88.50 172 THR A O 1
ATOM 1356 N N . ARG A 1 173 ? -18.241 9.227 27.290 1.00 87.62 173 ARG A N 1
ATOM 1357 C CA . ARG A 1 173 ? -18.854 9.195 25.953 1.00 87.62 173 ARG A CA 1
ATOM 1358 C C . ARG A 1 173 ? -17.867 8.730 24.882 1.00 87.62 173 ARG A C 1
ATOM 1360 O O . ARG A 1 173 ? -18.253 7.910 24.054 1.00 87.62 173 ARG A O 1
ATOM 1367 N N . LEU A 1 174 ? -16.607 9.169 24.922 1.00 89.88 174 LEU A N 1
ATOM 1368 C CA . LEU A 1 174 ? -15.577 8.697 23.991 1.00 89.88 174 LEU A CA 1
ATOM 1369 C C . LEU A 1 174 ? -15.341 7.184 24.120 1.00 89.88 174 LEU A C 1
ATOM 1371 O O . LEU A 1 174 ? -15.343 6.491 23.109 1.00 89.88 174 LEU A O 1
ATOM 1375 N N . ALA A 1 175 ? -15.219 6.650 25.340 1.00 91.88 175 ALA A N 1
ATOM 1376 C CA . ALA A 1 175 ? -15.058 5.212 25.566 1.00 91.88 175 ALA A CA 1
ATOM 1377 C C . ALA A 1 175 ? -16.248 4.399 25.022 1.00 91.88 175 ALA A C 1
ATOM 1379 O O . ALA A 1 175 ? -16.047 3.354 24.406 1.00 91.88 175 ALA A O 1
ATOM 1380 N N . LYS A 1 176 ? -17.483 4.906 25.171 1.00 94.75 176 LYS A N 1
ATOM 1381 C CA . LYS A 1 176 ? -18.687 4.307 24.564 1.00 94.75 176 LYS A CA 1
ATOM 1382 C C . LYS A 1 176 ? -18.630 4.310 23.032 1.00 94.75 176 LYS A C 1
ATOM 1384 O O . LYS A 1 176 ? -18.968 3.303 22.419 1.00 94.75 176 LYS A O 1
ATOM 1389 N N . VAL A 1 177 ? -18.177 5.404 22.412 1.00 93.94 177 VAL A N 1
ATOM 1390 C CA . VAL A 1 177 ? -18.008 5.486 20.949 1.00 93.94 177 VAL A CA 1
ATOM 1391 C C . VAL A 1 177 ? -16.906 4.538 20.464 1.00 93.94 177 VAL A C 1
ATOM 1393 O O . VAL A 1 177 ? -17.129 3.814 19.502 1.00 93.94 177 VAL A O 1
ATOM 1396 N N . ILE A 1 178 ? -15.763 4.467 21.153 1.00 94.00 178 ILE A N 1
ATOM 1397 C CA . ILE A 1 178 ? -14.673 3.528 20.837 1.00 94.00 178 ILE A CA 1
ATOM 1398 C C . ILE A 1 178 ? -15.164 2.076 20.917 1.00 94.00 178 ILE A C 1
ATOM 1400 O O . ILE A 1 178 ? -14.949 1.309 19.981 1.00 94.00 178 ILE A O 1
ATOM 1404 N N . ALA A 1 179 ? -15.887 1.709 21.980 1.00 95.38 179 ALA A N 1
ATOM 1405 C CA . ALA A 1 179 ? -16.479 0.379 22.117 1.00 95.38 179 ALA A CA 1
ATOM 1406 C C . ALA A 1 179 ? -17.475 0.067 20.984 1.00 95.38 179 ALA A C 1
ATOM 1408 O O . ALA A 1 179 ? -17.432 -1.023 20.417 1.00 95.38 179 ALA A O 1
ATOM 1409 N N . GLN A 1 180 ? -18.319 1.031 20.596 1.00 96.19 180 GLN A N 1
ATOM 1410 C CA . GLN A 1 180 ? -19.236 0.881 19.464 1.00 96.19 180 GLN A CA 1
ATOM 1411 C C . GLN A 1 180 ? -18.490 0.708 18.130 1.00 96.19 180 GLN A C 1
ATOM 1413 O O . GLN A 1 180 ? -18.892 -0.120 17.317 1.00 96.19 180 GLN A O 1
ATOM 1418 N N . VAL A 1 181 ? -17.397 1.444 17.895 1.00 95.81 181 VAL A N 1
ATOM 1419 C CA . VAL A 1 181 ? -16.572 1.303 16.681 1.00 95.81 181 VAL A CA 1
ATOM 1420 C C . VAL A 1 181 ? -15.912 -0.073 16.625 1.00 95.81 181 VAL A C 1
ATOM 1422 O O . VAL A 1 181 ? -15.996 -0.729 15.591 1.00 95.81 181 VAL A O 1
ATOM 1425 N N . LEU A 1 182 ? -15.325 -0.548 17.728 1.00 94.94 182 LEU A N 1
ATOM 1426 C CA . LEU A 1 182 ? -14.724 -1.885 17.802 1.00 94.94 182 LEU A CA 1
ATOM 1427 C C . LEU A 1 182 ? -15.776 -2.992 17.616 1.00 94.94 182 LEU A C 1
ATOM 1429 O O . LEU A 1 182 ? -15.528 -3.957 16.892 1.00 94.94 182 LEU A O 1
ATOM 1433 N N . MET A 1 183 ? -16.972 -2.834 18.193 1.00 95.38 183 MET A N 1
ATOM 1434 C CA . MET A 1 183 ? -18.089 -3.760 17.978 1.00 95.38 183 MET A CA 1
ATOM 1435 C C . MET A 1 183 ? -18.547 -3.757 16.513 1.00 95.38 183 MET A C 1
ATOM 1437 O O . MET A 1 183 ? -18.730 -4.821 15.936 1.00 95.38 183 MET A O 1
ATOM 1441 N N . ASN A 1 184 ? -18.663 -2.594 15.866 1.00 95.00 184 ASN A N 1
ATOM 1442 C CA . ASN A 1 184 ? -18.997 -2.513 14.442 1.00 95.00 184 ASN A CA 1
ATOM 1443 C C . ASN A 1 184 ? -17.902 -3.163 13.564 1.00 95.00 184 ASN A C 1
ATOM 1445 O O . ASN A 1 184 ? -18.214 -3.945 12.667 1.00 95.00 184 ASN A O 1
ATOM 1449 N N . GLN A 1 185 ? -16.620 -2.887 13.834 1.00 94.38 185 GLN A N 1
ATOM 1450 C CA . GLN A 1 185 ? -15.478 -3.454 13.097 1.00 94.38 185 GLN A CA 1
ATOM 1451 C C . GLN A 1 185 ? -15.408 -4.985 13.213 1.00 94.38 185 GLN A C 1
ATOM 1453 O O . GLN A 1 185 ? -15.098 -5.660 12.236 1.00 94.38 185 GLN A O 1
ATOM 1458 N N . THR A 1 186 ? -15.745 -5.545 14.377 1.00 91.50 186 THR A N 1
ATOM 1459 C CA . THR A 1 186 ? -15.727 -6.999 14.610 1.00 91.50 186 THR A CA 1
ATOM 1460 C C . THR A 1 186 ? -17.005 -7.700 14.143 1.00 91.50 186 THR A C 1
ATOM 1462 O O . THR A 1 186 ? -16.925 -8.649 13.369 1.00 91.50 186 THR A O 1
ATOM 1465 N N . VAL A 1 187 ? -18.182 -7.229 14.564 1.00 94.25 187 VAL A N 1
ATOM 1466 C CA . VAL A 1 187 ? -19.482 -7.881 14.305 1.00 94.25 187 VAL A CA 1
ATOM 1467 C C . VAL A 1 187 ? -19.975 -7.666 12.870 1.00 94.25 187 VAL A C 1
ATOM 1469 O O . VAL A 1 187 ? -20.666 -8.529 12.340 1.00 94.25 187 VAL A O 1
ATOM 1472 N N . ILE A 1 188 ? -19.623 -6.548 12.225 1.00 93.31 188 ILE A N 1
ATOM 1473 C CA . ILE A 1 188 ? -20.021 -6.254 10.836 1.00 93.31 188 ILE A CA 1
ATOM 1474 C C . ILE A 1 188 ? -18.832 -6.440 9.887 1.00 93.31 188 ILE A C 1
ATOM 1476 O O . ILE A 1 188 ? -18.966 -7.094 8.855 1.00 93.31 188 ILE A O 1
ATOM 1480 N N . GLY A 1 189 ? -17.659 -5.903 10.242 1.00 91.62 189 GLY A N 1
ATOM 1481 C CA . GLY A 1 189 ? -16.477 -5.923 9.373 1.00 91.62 189 GLY A CA 1
ATOM 1482 C C . GLY A 1 189 ? -15.966 -7.330 9.053 1.00 91.62 189 GLY A C 1
ATOM 1483 O O . GLY A 1 189 ? -15.792 -7.649 7.879 1.00 91.62 189 GLY A O 1
ATOM 1484 N N . ILE A 1 190 ? -15.786 -8.198 10.059 1.00 91.69 190 ILE A N 1
ATOM 1485 C CA . ILE A 1 190 ? -15.237 -9.550 9.837 1.00 91.69 190 ILE A CA 1
ATOM 1486 C C . ILE A 1 190 ? -16.188 -10.420 8.987 1.00 91.69 190 ILE A C 1
ATOM 1488 O O . ILE A 1 190 ? -15.722 -10.974 7.988 1.00 91.69 190 ILE A O 1
ATOM 1492 N N . PRO A 1 191 ? -17.509 -10.515 9.266 1.00 94.12 191 PRO A N 1
ATOM 1493 C CA . PRO A 1 191 ? -18.423 -11.248 8.386 1.00 94.12 191 PRO A CA 1
ATOM 1494 C C . PRO A 1 191 ? -18.503 -10.673 6.967 1.00 94.12 191 PRO A C 1
ATOM 1496 O O . PRO A 1 191 ? -18.609 -11.442 6.012 1.00 94.12 191 PRO A O 1
ATOM 1499 N N . MET A 1 192 ? -18.400 -9.347 6.805 1.00 93.38 192 MET A N 1
ATOM 1500 C CA . MET A 1 192 ? -18.372 -8.725 5.478 1.00 93.38 192 MET A CA 1
ATOM 1501 C C . MET A 1 192 ? -17.095 -9.085 4.706 1.00 93.38 192 MET A C 1
ATOM 1503 O O . MET A 1 192 ? -17.183 -9.424 3.528 1.00 93.38 192 MET A O 1
ATOM 1507 N N . ALA A 1 193 ? -15.928 -9.089 5.358 1.00 92.44 193 ALA A N 1
ATOM 1508 C CA . ALA A 1 193 ? -14.665 -9.507 4.746 1.00 92.44 193 ALA A CA 1
ATOM 1509 C C . ALA A 1 193 ? -14.697 -10.987 4.316 1.00 92.44 193 ALA A C 1
ATOM 1511 O O . ALA A 1 193 ? -14.301 -11.314 3.197 1.00 92.44 193 ALA A O 1
ATOM 1512 N N . VAL A 1 194 ? -15.257 -11.877 5.147 1.00 93.12 194 VAL A N 1
ATOM 1513 C CA . VAL A 1 194 ? -15.481 -13.290 4.781 1.00 93.12 194 VAL A CA 1
ATOM 1514 C C . VAL A 1 194 ? -16.434 -13.409 3.585 1.00 93.12 194 VAL A C 1
ATOM 1516 O O . VAL A 1 194 ? -16.149 -14.155 2.649 1.00 93.12 194 VAL A O 1
ATOM 1519 N N . PHE A 1 195 ? -17.540 -12.660 3.563 1.00 94.12 195 PHE A N 1
ATOM 1520 C CA . PHE A 1 195 ? -18.473 -12.654 2.430 1.00 94.12 195 PHE A CA 1
ATOM 1521 C C . PHE A 1 195 ? -17.815 -12.154 1.132 1.00 94.12 195 PHE A C 1
ATOM 1523 O O . PHE A 1 195 ? -17.980 -12.770 0.078 1.00 94.12 195 PHE A O 1
ATOM 1530 N N . MET A 1 196 ? -17.019 -11.083 1.208 1.00 90.94 196 MET A N 1
ATOM 1531 C CA . MET A 1 196 ? -16.252 -10.544 0.081 1.00 90.94 196 MET A CA 1
ATOM 1532 C C . MET A 1 196 ? -15.228 -11.555 -0.454 1.00 90.94 196 MET A C 1
ATOM 1534 O O . MET A 1 196 ? -15.155 -11.748 -1.667 1.00 90.94 196 MET A O 1
ATOM 1538 N N . TYR A 1 197 ? -14.502 -12.257 0.423 1.00 91.69 197 TYR A N 1
ATOM 1539 C CA . TYR A 1 197 ? -13.597 -13.339 0.025 1.00 91.69 197 TYR A CA 1
ATOM 1540 C C . TYR A 1 197 ? -14.343 -14.468 -0.704 1.00 91.69 197 TYR A C 1
ATOM 1542 O O . TYR A 1 197 ? -13.920 -14.889 -1.778 1.00 91.69 197 TYR A O 1
ATOM 1550 N N . GLN A 1 198 ? -15.503 -14.900 -0.199 1.00 92.19 198 GLN A N 1
ATOM 1551 C CA . GLN A 1 198 ? -16.315 -15.930 -0.861 1.00 92.19 198 GLN A CA 1
ATOM 1552 C C . GLN A 1 198 ? -16.840 -15.474 -2.235 1.00 92.19 198 GLN A C 1
ATOM 1554 O O . GLN A 1 198 ? -16.865 -16.272 -3.174 1.00 92.19 198 GLN A O 1
ATOM 1559 N N . ALA A 1 199 ? -17.204 -14.197 -2.391 1.00 91.31 199 ALA A N 1
ATOM 1560 C CA . ALA A 1 199 ? -17.598 -13.622 -3.679 1.00 91.31 199 ALA A CA 1
ATOM 1561 C C . ALA A 1 199 ? -16.420 -13.536 -4.673 1.00 91.31 199 ALA A C 1
ATOM 1563 O O . ALA A 1 199 ? -16.578 -13.866 -5.850 1.00 91.31 199 ALA A O 1
ATOM 1564 N N . MET A 1 200 ? -15.224 -13.166 -4.204 1.00 87.69 200 MET A N 1
ATOM 1565 C CA . MET A 1 200 ? -13.997 -13.164 -5.009 1.00 87.69 200 MET A CA 1
ATOM 1566 C C . MET A 1 200 ? -13.627 -14.591 -5.448 1.00 87.69 200 MET A C 1
ATOM 1568 O O . MET A 1 200 ? -13.400 -14.848 -6.627 1.00 87.69 200 MET A O 1
ATOM 1572 N N . ARG A 1 201 ? -13.700 -15.557 -4.527 1.00 89.75 201 ARG A N 1
ATOM 1573 C CA . ARG A 1 201 ? -13.469 -16.988 -4.772 1.00 89.75 201 ARG A CA 1
ATOM 1574 C C . ARG A 1 201 ? -14.509 -17.610 -5.715 1.00 89.75 201 ARG A C 1
ATOM 1576 O O . ARG A 1 201 ? -14.190 -18.578 -6.396 1.00 89.75 201 ARG A O 1
ATOM 1583 N N . PHE A 1 202 ? -15.722 -17.056 -5.804 1.00 89.88 202 PHE A N 1
ATOM 1584 C CA . PHE A 1 202 ? -16.714 -17.426 -6.824 1.00 89.88 202 PHE A CA 1
ATOM 1585 C C . PHE A 1 202 ? -16.398 -16.838 -8.211 1.00 89.88 202 PHE A C 1
ATOM 1587 O O . PHE A 1 202 ? -16.605 -17.510 -9.217 1.00 89.88 202 PHE A O 1
ATOM 1594 N N . ARG A 1 203 ? -15.867 -15.608 -8.278 1.00 88.12 203 ARG A N 1
ATOM 1595 C CA . ARG A 1 203 ? -15.397 -14.979 -9.530 1.00 88.12 203 ARG A CA 1
ATOM 1596 C C . ARG A 1 203 ? -14.128 -15.644 -10.087 1.00 88.12 203 ARG A C 1
ATOM 1598 O O . ARG A 1 203 ? -13.913 -15.602 -11.294 1.00 88.12 203 ARG A O 1
ATOM 1605 N N . GLY A 1 204 ? -13.329 -16.247 -9.210 1.00 84.94 204 GLY A N 1
ATOM 1606 C CA . GLY A 1 204 ? -12.017 -16.818 -9.500 1.00 84.94 204 GLY A CA 1
ATOM 1607 C C . GLY A 1 204 ? -10.919 -15.991 -8.834 1.00 84.94 204 GLY A C 1
ATOM 1608 O O . GLY A 1 204 ? -10.932 -14.763 -8.909 1.00 84.94 204 GLY A O 1
ATOM 1609 N N . LEU A 1 205 ? -9.985 -16.671 -8.167 1.00 79.56 205 LEU A N 1
ATOM 1610 C CA . LEU A 1 205 ? -8.764 -16.060 -7.642 1.00 79.56 205 LEU A CA 1
ATOM 1611 C C . LEU A 1 205 ? -7.646 -16.233 -8.677 1.00 79.56 205 LEU A C 1
ATOM 1613 O O . LEU A 1 205 ? -7.510 -17.313 -9.253 1.00 79.56 205 LEU A O 1
ATOM 1617 N N . ASN A 1 206 ? -6.856 -15.182 -8.883 1.00 80.81 206 ASN A N 1
ATOM 1618 C CA . ASN A 1 206 ? -5.560 -15.286 -9.555 1.00 80.81 206 ASN A CA 1
ATOM 1619 C C . ASN A 1 206 ? -4.532 -15.902 -8.582 1.00 80.81 206 ASN A C 1
ATOM 1621 O O . ASN A 1 206 ? -4.846 -16.099 -7.403 1.00 80.81 206 ASN A O 1
ATOM 1625 N N . ASP A 1 207 ? -3.308 -16.168 -9.047 1.00 82.12 207 ASP A N 1
ATOM 1626 C CA . ASP A 1 207 ? -2.200 -16.472 -8.131 1.00 82.12 207 ASP A CA 1
ATOM 1627 C C . ASP A 1 207 ? -2.019 -15.315 -7.126 1.00 82.12 207 ASP A C 1
ATOM 1629 O O . ASP A 1 207 ? -2.231 -14.145 -7.455 1.00 82.12 207 ASP A O 1
ATOM 1633 N N . LEU A 1 208 ? -1.668 -15.648 -5.884 1.00 81.19 208 LEU A N 1
ATOM 1634 C CA . LEU A 1 208 ? -1.373 -14.659 -4.855 1.00 81.19 208 LEU A CA 1
ATOM 1635 C C . LEU A 1 208 ? -0.009 -14.007 -5.073 1.00 81.19 208 LEU A C 1
ATOM 1637 O O . LEU A 1 208 ? 0.146 -12.847 -4.703 1.00 81.19 208 LEU A O 1
ATOM 1641 N N . ARG A 1 209 ? 0.982 -14.734 -5.609 1.00 85.56 209 ARG A N 1
ATOM 1642 C CA . ARG A 1 209 ? 2.363 -14.242 -5.730 1.00 85.56 209 ARG A CA 1
ATOM 1643 C C . ARG A 1 209 ? 2.573 -13.368 -6.965 1.00 85.56 209 ARG A C 1
ATOM 1645 O O . ARG A 1 209 ? 3.319 -12.400 -6.862 1.00 85.56 209 ARG A O 1
ATOM 1652 N N . GLU A 1 210 ? 1.930 -13.654 -8.098 1.00 86.62 210 GLU A N 1
ATOM 1653 C CA . GLU A 1 210 ? 2.143 -12.895 -9.343 1.00 86.62 210 GLU A CA 1
ATOM 1654 C C . GLU A 1 210 ? 1.536 -11.480 -9.289 1.00 86.62 210 GLU A C 1
ATOM 1656 O O . GLU A 1 210 ? 0.318 -11.297 -9.361 1.00 86.62 210 GLU A O 1
ATOM 1661 N N . LEU A 1 211 ? 2.386 -10.449 -9.217 1.00 87.94 211 LEU A N 1
ATOM 1662 C CA . LEU A 1 211 ? 1.946 -9.055 -9.334 1.00 87.94 211 LEU A CA 1
ATOM 1663 C C . LEU A 1 211 ? 1.785 -8.614 -10.800 1.00 87.94 211 LEU A C 1
ATOM 1665 O O . LEU A 1 211 ? 2.593 -8.986 -11.656 1.00 87.94 211 LEU A O 1
ATOM 1669 N N . PRO A 1 212 ? 0.813 -7.728 -11.104 1.00 87.62 212 PRO A N 1
ATOM 1670 C CA . PRO A 1 212 ? 0.793 -7.010 -12.373 1.00 87.62 212 PRO A CA 1
ATOM 1671 C C . PRO A 1 212 ? 2.097 -6.233 -12.576 1.00 87.62 212 PRO A C 1
ATOM 1673 O O . PRO A 1 212 ? 2.675 -5.697 -11.627 1.00 87.62 212 PRO A O 1
ATOM 1676 N N . THR A 1 213 ? 2.545 -6.115 -13.827 1.00 87.06 213 THR A N 1
ATOM 1677 C CA . THR A 1 213 ? 3.766 -5.367 -14.146 1.00 87.06 213 THR A CA 1
ATOM 1678 C C . THR A 1 213 ? 3.675 -3.929 -13.629 1.00 87.06 213 THR A C 1
ATOM 1680 O O . THR A 1 213 ? 2.632 -3.282 -13.708 1.00 87.06 213 THR A O 1
ATOM 1683 N N . PHE A 1 214 ? 4.784 -3.383 -13.128 1.00 88.62 214 PHE A N 1
ATOM 1684 C CA . PHE A 1 214 ? 4.788 -2.063 -12.483 1.00 88.62 214 PHE A CA 1
ATOM 1685 C C . PHE A 1 214 ? 4.254 -0.930 -13.389 1.00 88.62 214 PHE A C 1
ATOM 1687 O O . PHE A 1 214 ? 3.586 -0.013 -12.917 1.00 88.62 214 PHE A O 1
ATOM 1694 N N . HIS A 1 215 ? 4.458 -1.025 -14.709 1.00 89.00 215 HIS A N 1
ATOM 1695 C CA . HIS A 1 215 ? 3.870 -0.090 -15.676 1.00 89.00 215 HIS A CA 1
ATOM 1696 C C . HIS A 1 215 ? 2.350 -0.260 -15.862 1.00 89.00 215 HIS A C 1
ATOM 1698 O O . HIS A 1 215 ? 1.680 0.717 -16.180 1.00 89.00 215 HIS A O 1
ATOM 1704 N N . TRP A 1 216 ? 1.796 -1.462 -15.655 1.00 89.62 216 TRP A N 1
ATOM 1705 C CA . TRP A 1 216 ? 0.349 -1.691 -15.655 1.00 89.62 216 TRP A CA 1
ATOM 1706 C C . TRP A 1 216 ? -0.297 -1.117 -14.392 1.00 89.62 216 TRP A C 1
ATOM 1708 O O . TRP A 1 216 ? -1.298 -0.417 -14.488 1.00 89.62 216 TRP A O 1
ATOM 1718 N N . VAL A 1 217 ? 0.325 -1.310 -13.222 1.00 88.44 217 VAL A N 1
ATOM 1719 C CA . VAL A 1 217 ? -0.128 -0.686 -11.962 1.00 88.44 217 VAL A CA 1
ATOM 1720 C C . VAL A 1 217 ? -0.183 0.842 -12.092 1.00 88.44 217 VAL A C 1
ATOM 1722 O O . VAL A 1 217 ? -1.156 1.462 -11.677 1.00 88.44 217 VAL A O 1
ATOM 1725 N N . LEU A 1 218 ? 0.825 1.459 -12.717 1.00 89.62 218 LEU A N 1
ATOM 1726 C CA . LEU A 1 218 ? 0.835 2.904 -12.970 1.00 89.62 218 LEU A CA 1
ATOM 1727 C C . LEU A 1 218 ? -0.191 3.364 -14.018 1.00 89.62 218 LEU A C 1
ATOM 1729 O O . LEU A 1 218 ? -0.578 4.529 -13.985 1.00 89.62 218 LEU A O 1
ATOM 1733 N N . ALA A 1 219 ? -0.631 2.490 -14.927 1.00 90.12 219 ALA A N 1
ATOM 1734 C CA . ALA A 1 219 ? -1.730 2.789 -15.842 1.00 90.12 219 ALA A CA 1
ATOM 1735 C C . ALA A 1 219 ? -3.083 2.730 -15.114 1.00 90.12 219 ALA A C 1
ATOM 1737 O O . ALA A 1 219 ? -3.854 3.679 -15.200 1.00 90.12 219 ALA A O 1
ATOM 1738 N N . GLU A 1 220 ? -3.336 1.672 -14.340 1.00 91.12 220 GLU A N 1
ATOM 1739 C CA . GLU A 1 220 ? -4.570 1.493 -13.557 1.00 91.12 220 GLU A CA 1
ATOM 1740 C C . GLU A 1 220 ? -4.755 2.594 -12.491 1.00 91.12 220 GLU A C 1
ATOM 1742 O O . GLU A 1 220 ? -5.874 2.983 -12.185 1.00 91.12 220 GLU A O 1
ATOM 1747 N N . LEU A 1 221 ? -3.661 3.147 -11.950 1.00 90.31 221 LEU A N 1
ATOM 1748 C CA . LEU A 1 221 ? -3.683 4.283 -11.012 1.00 90.31 221 LEU A CA 1
ATOM 1749 C C . LEU A 1 221 ? -3.857 5.664 -11.681 1.00 90.31 221 LEU A C 1
ATOM 1751 O O . LEU A 1 221 ? -3.898 6.672 -10.973 1.00 90.31 221 LEU A O 1
ATOM 1755 N N . ALA A 1 222 ? -3.907 5.736 -13.015 1.00 90.00 222 ALA A N 1
ATOM 1756 C CA . ALA A 1 222 ? -3.983 6.986 -13.778 1.00 90.00 222 ALA A CA 1
ATOM 1757 C C . ALA A 1 222 ? -5.344 7.229 -14.465 1.00 90.00 222 ALA A C 1
ATOM 1759 O O . ALA A 1 222 ? -5.486 8.242 -15.159 1.00 90.00 222 ALA A O 1
ATOM 1760 N N . PHE A 1 223 ? -6.319 6.332 -14.274 1.00 71.25 223 PHE A N 1
ATOM 1761 C CA . PHE A 1 223 ? -7.662 6.369 -14.869 1.00 71.25 223 PHE A CA 1
ATOM 1762 C C . PHE A 1 223 ? -8.778 6.231 -13.818 1.00 71.25 223 PHE A C 1
ATOM 1764 O O . PHE A 1 223 ? -9.909 6.651 -14.153 1.00 71.25 223 PHE A O 1
#

Foldseek 3Di:
DDDDDDDDDDDDDDDDDDDDDDDDDDDDDDDDDDDDDDDDDDDDDDDDDDDDDDDDPPPDPCVVVVVVVVVVVVVVVVVVVVVVVVVVVVVVVVCVVVLVVVQVVVLVVQVVVCVVQDQDPCSVQQVVVLVVVVCVCCVVVVVVVVCLQVVDDPVCQVPDPDPPPCPNPDPVVVVVVVVVVVCCSPVPVRVVSVVVSVVPVVVPDDRSSDDDRSVVVVVVVVD

Organism: Culex pipiens (NCBI:txid7175)

Secondary structure (DSSP, 8-state):
------------------------------------------------------------TTHHHHHHHHHHHHHHHHHHHHHHHHHHHHHHHHHHHHHHHHHHHHHHHHHHHHHHH-S-HHIIIIIIHHHHHHHHHHHHHHHHHHHHHH---TTGGGG-SSTTTTPSP-HHHHHHHHHHHHHHIIIIIHHHHHHHHHHHHHH----SS-PPPHHHHHHHTT-

pLDDT: mean 74.4, std 23.06, range [29.34, 97.12]